Protein AF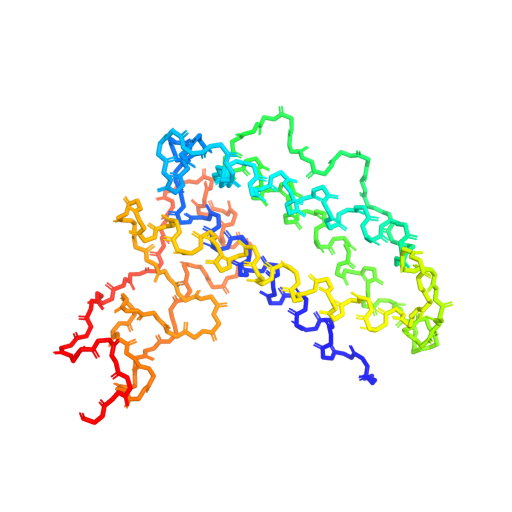-A0A523DRH2-F1 (afdb_monomer_lite)

Sequence (200 aa):
MRYQFLIDTYETEIQKVLSTWAMFDDEDLPKRPHPTDARGRSVLEHMVHQSMSENLWFKTMLGIDVTEGPVPSEETRLGFLRSYAAHASKRLTALRGKPEAWWEEVVDFFEVKRSRAWILTRRIAHTSHHRGQQTALVRMLGHDLHSTYGPTADTGGLMQNKAPVIYAYPDVATLLDEEAADRRKSTLPGPGEKPATERP

Secondary structure (DSSP, 8-state):
-TTHHHHHHHHHHHHHHHHHHHTS-GGGTT--SSTT-TTSPPHHHHHHHHHHHHHHHHHHTS-----S--S-SS--HHHHHHHHHHHHHHHHHHHHT--HHHHH-EEEETTEEEEHHHHHHHHHHHHHHHHHHHHHHHHHTT-----SSS--TTBTS-GGGTPPP--SSSSHHHHHHHHTTT--PPPP-BS-SS-S----

Foldseek 3Di:
DVLVVLLVLLQLLLLLLLLLLLQDAQVQQQPFLDRPDPVTDGNLRLLVCLQVVLQCCCVQPLVQHQDPDSAFPDSGSLSSLVSSSNSSVSSSVVVVPDDPVSQQDWTDDDPDIDGNSVSSVVSSVVSVVSSVSSQVVSVSVPTDRAASDAGDQQQQADVVVVRHHAGQDPHSVRSSVLSVDVSRGDDTPGGHPDDNDPDD

pLDDT: mean 96.77, std 3.09, range [75.25, 98.88]

Structure (mmCIF, N/CA/C/O backbone):
data_AF-A0A523DRH2-F1
#
_entry.id   AF-A0A523DRH2-F1
#
loop_
_atom_site.group_PDB
_atom_site.id
_atom_site.type_symbol
_atom_site.label_atom_id
_atom_site.label_alt_id
_atom_site.label_comp_id
_atom_site.label_asym_id
_atom_site.label_entity_id
_atom_site.label_seq_id
_atom_site.pdbx_PDB_ins_code
_atom_site.Cartn_x
_atom_site.Cartn_y
_atom_site.Cartn_z
_atom_site.occupancy
_atom_site.B_iso_or_equiv
_atom_site.auth_seq_id
_atom_site.auth_comp_id
_atom_site.auth_asym_id
_atom_site.auth_atom_id
_atom_site.pdbx_PDB_model_num
ATOM 1 N N . MET A 1 1 ? -7.390 -11.078 21.784 1.00 80.44 1 MET A N 1
ATOM 2 C CA . MET A 1 1 ? -8.404 -9.996 21.827 1.00 80.44 1 MET A CA 1
ATOM 3 C C . MET A 1 1 ? -9.301 -10.117 20.603 1.00 80.44 1 MET A C 1
ATOM 5 O O . MET A 1 1 ? -8.797 -10.526 19.561 1.00 80.44 1 MET A O 1
ATOM 9 N N . ARG A 1 2 ? -10.594 -9.782 20.705 1.00 95.69 2 ARG A N 1
ATOM 10 C CA . ARG A 1 2 ? -11.609 -9.984 19.646 1.00 95.69 2 ARG A CA 1
ATOM 11 C C . ARG A 1 2 ? -11.232 -9.390 18.281 1.00 95.69 2 ARG A C 1
ATOM 13 O O . ARG A 1 2 ? -11.537 -9.985 17.254 1.00 95.69 2 ARG A O 1
ATOM 20 N N . TYR A 1 3 ? -10.539 -8.251 18.270 1.00 98.12 3 TYR A N 1
ATOM 21 C CA . TYR A 1 3 ? -10.192 -7.500 17.054 1.00 98.12 3 TYR A CA 1
ATOM 22 C C . TYR A 1 3 ? -8.731 -7.646 16.612 1.00 98.12 3 TYR A C 1
ATOM 24 O O . TYR A 1 3 ? -8.299 -6.937 15.706 1.00 98.12 3 TYR A O 1
ATOM 32 N N . GLN A 1 4 ? -7.974 -8.580 17.206 1.00 98.06 4 GLN A N 1
ATOM 33 C CA . GLN A 1 4 ? -6.562 -8.802 16.863 1.00 98.06 4 GLN A CA 1
ATOM 34 C C . GLN A 1 4 ? -6.366 -9.047 15.360 1.00 98.06 4 GLN A C 1
ATOM 36 O O . GLN A 1 4 ? -5.468 -8.473 14.757 1.00 98.06 4 GLN A O 1
ATOM 41 N N . PHE A 1 5 ? -7.276 -9.793 14.728 1.00 98.00 5 PHE A N 1
ATOM 42 C CA . PHE A 1 5 ? -7.206 -10.085 13.297 1.00 98.00 5 PHE A CA 1
ATOM 43 C C . PHE A 1 5 ? -7.187 -8.825 12.415 1.00 98.00 5 PHE A C 1
ATOM 45 O O . PHE A 1 5 ? -6.578 -8.846 11.350 1.00 98.00 5 PHE A O 1
ATOM 52 N N . LEU A 1 6 ? -7.826 -7.720 12.826 1.00 98.56 6 LEU A N 1
ATOM 53 C CA . LEU A 1 6 ? -7.788 -6.465 12.068 1.00 98.56 6 LEU A CA 1
ATOM 54 C C . LEU A 1 6 ? -6.417 -5.792 12.161 1.00 98.56 6 LEU A C 1
ATOM 56 O O . LEU A 1 6 ? -5.973 -5.184 11.190 1.00 98.56 6 LEU A O 1
ATOM 60 N N . ILE A 1 7 ? -5.755 -5.916 13.313 1.00 98.62 7 ILE A N 1
ATOM 61 C CA . ILE A 1 7 ? -4.396 -5.417 13.535 1.00 98.62 7 ILE A CA 1
ATOM 62 C C . ILE A 1 7 ? -3.421 -6.226 12.682 1.00 98.62 7 ILE A C 1
ATOM 64 O O . ILE A 1 7 ? -2.667 -5.634 11.917 1.00 98.62 7 ILE A O 1
ATOM 68 N N . ASP A 1 8 ? -3.505 -7.557 12.744 1.00 98.31 8 ASP A N 1
ATOM 69 C CA . ASP A 1 8 ? -2.655 -8.460 11.960 1.00 98.31 8 ASP A CA 1
ATOM 70 C C . ASP A 1 8 ? -2.872 -8.235 10.455 1.00 98.31 8 ASP A C 1
ATOM 72 O O . ASP A 1 8 ? -1.929 -8.142 9.669 1.00 98.31 8 ASP A O 1
ATOM 76 N N . THR A 1 9 ? -4.132 -8.060 10.037 1.00 98.25 9 THR A N 1
ATOM 77 C CA . THR A 1 9 ? -4.457 -7.763 8.637 1.00 98.25 9 THR A CA 1
ATOM 78 C C . THR A 1 9 ? -3.860 -6.424 8.209 1.00 98.25 9 THR A C 1
ATOM 80 O O . THR A 1 9 ? -3.242 -6.361 7.147 1.00 98.25 9 THR A O 1
ATOM 83 N N . TYR A 1 10 ? -4.003 -5.372 9.022 1.00 98.56 10 TYR A N 1
ATOM 84 C CA . TYR A 1 10 ? -3.422 -4.061 8.732 1.00 98.56 10 TYR A CA 1
ATOM 85 C C . TYR A 1 10 ? -1.891 -4.121 8.662 1.00 98.56 10 TYR A C 1
ATOM 87 O O . TYR A 1 10 ? -1.320 -3.591 7.716 1.00 98.56 10 TYR A O 1
ATOM 95 N N . GLU A 1 11 ? -1.235 -4.828 9.586 1.00 98.12 11 GLU A N 1
ATOM 96 C CA . GLU A 1 11 ? 0.216 -5.048 9.573 1.00 98.12 11 GLU A CA 1
ATOM 97 C C . GLU A 1 11 ? 0.684 -5.685 8.261 1.00 98.12 11 GLU A C 1
ATOM 99 O O . GLU A 1 11 ? 1.575 -5.148 7.601 1.00 98.12 11 GLU A O 1
ATOM 104 N N . THR A 1 12 ? 0.034 -6.766 7.816 1.00 96.88 12 THR A N 1
ATOM 105 C CA . THR A 1 12 ? 0.390 -7.355 6.516 1.00 96.88 12 THR A CA 1
ATOM 106 C C . THR A 1 12 ? 0.071 -6.422 5.348 1.00 96.88 12 THR A C 1
ATOM 108 O O . THR A 1 12 ? 0.807 -6.410 4.366 1.00 96.88 12 THR A O 1
ATOM 111 N N . GLU A 1 13 ? -0.994 -5.617 5.418 1.00 98.25 13 GLU A N 1
ATOM 112 C CA . GLU A 1 13 ? -1.341 -4.677 4.345 1.00 98.25 13 GLU A CA 1
ATOM 113 C C . GLU A 1 13 ? -0.288 -3.573 4.178 1.00 98.25 13 GLU A C 1
ATOM 115 O O . GLU A 1 13 ? 0.008 -3.203 3.042 1.00 98.25 13 GLU A O 1
ATOM 120 N N . ILE A 1 14 ? 0.366 -3.134 5.261 1.00 98.38 14 ILE A N 1
ATOM 121 C CA . ILE A 1 14 ? 1.514 -2.213 5.191 1.00 98.38 14 ILE A CA 1
ATOM 122 C C . ILE A 1 14 ? 2.633 -2.824 4.343 1.00 98.38 14 ILE A C 1
ATOM 124 O O . ILE A 1 14 ? 3.105 -2.194 3.394 1.00 98.38 14 ILE A O 1
ATOM 128 N N . GLN A 1 15 ? 3.027 -4.068 4.640 1.00 97.62 15 GLN A N 1
ATOM 129 C CA . GLN A 1 15 ? 4.072 -4.765 3.885 1.00 97.62 15 GLN A CA 1
ATOM 130 C C . GLN A 1 15 ? 3.692 -4.919 2.408 1.00 97.62 15 GLN A C 1
ATOM 132 O O . GLN A 1 15 ? 4.537 -4.734 1.534 1.00 97.62 15 GLN A O 1
ATOM 137 N N . LYS A 1 16 ? 2.422 -5.205 2.108 1.00 98.44 16 LYS A N 1
ATOM 138 C CA . LYS A 1 16 ? 1.927 -5.383 0.734 1.00 98.44 16 LYS A CA 1
ATOM 139 C C . LYS A 1 16 ? 1.923 -4.080 -0.063 1.00 98.44 16 LYS A C 1
ATOM 141 O O . LYS A 1 16 ? 2.256 -4.103 -1.249 1.00 98.44 16 LYS A O 1
ATOM 146 N N . VAL A 1 17 ? 1.571 -2.953 0.561 1.00 98.75 17 VAL A N 1
ATOM 147 C CA . VAL A 1 17 ? 1.661 -1.622 -0.063 1.00 98.75 17 VAL A CA 1
ATOM 148 C C . VAL A 1 17 ? 3.114 -1.296 -0.391 1.00 98.75 17 VAL A C 1
ATOM 150 O O . VAL A 1 17 ? 3.425 -1.042 -1.552 1.00 98.75 17 VAL A O 1
ATOM 153 N N . LEU A 1 18 ? 4.007 -1.390 0.597 1.00 98.69 18 LEU A N 1
ATOM 154 C CA . LEU A 1 18 ? 5.430 -1.091 0.413 1.00 98.69 18 LEU A CA 1
ATOM 155 C C . LEU A 1 18 ? 6.074 -2.010 -0.632 1.00 98.69 18 LEU A C 1
ATOM 157 O O . LEU A 1 18 ? 6.790 -1.537 -1.509 1.00 98.69 18 LEU A O 1
ATOM 161 N N . SER A 1 19 ? 5.757 -3.307 -0.601 1.00 97.88 19 SER A N 1
ATOM 162 C CA . SER A 1 19 ? 6.243 -4.267 -1.601 1.00 97.88 19 SER A CA 1
ATOM 163 C C . SER A 1 19 ? 5.744 -3.927 -3.004 1.00 97.88 19 SER A C 1
ATOM 165 O O . SER A 1 19 ? 6.487 -4.087 -3.962 1.00 97.88 19 SER A O 1
ATOM 167 N N . THR A 1 20 ? 4.514 -3.415 -3.139 1.00 98.62 20 THR A N 1
ATOM 168 C CA . THR A 1 20 ? 3.990 -2.969 -4.439 1.00 98.62 20 THR A CA 1
ATOM 169 C C . THR A 1 20 ? 4.747 -1.757 -4.960 1.00 98.62 20 THR A C 1
ATOM 171 O O . THR A 1 20 ? 5.120 -1.722 -6.125 1.00 98.62 20 THR A O 1
ATOM 174 N N . TRP A 1 21 ? 5.023 -0.784 -4.095 1.00 98.75 21 TRP A N 1
ATOM 175 C CA . TRP A 1 21 ? 5.788 0.407 -4.464 1.00 98.75 21 TRP A CA 1
ATOM 176 C C . TRP A 1 21 ? 7.244 0.098 -4.808 1.00 98.75 21 TRP A C 1
ATOM 178 O O . TRP A 1 21 ? 7.825 0.758 -5.662 1.00 98.75 21 TRP A O 1
ATOM 188 N N . ALA A 1 22 ? 7.826 -0.925 -4.184 1.00 98.38 22 ALA A N 1
ATOM 189 C CA . ALA A 1 22 ? 9.180 -1.381 -4.470 1.00 98.38 22 ALA A CA 1
ATOM 190 C C . ALA A 1 22 ? 9.350 -1.982 -5.882 1.00 98.38 22 ALA A C 1
ATOM 192 O O . ALA A 1 22 ? 10.480 -2.042 -6.369 1.00 98.38 22 ALA A O 1
ATOM 193 N N . MET A 1 23 ? 8.259 -2.414 -6.530 1.00 98.44 23 MET A N 1
ATOM 194 C CA . MET A 1 23 ? 8.263 -2.975 -7.892 1.00 98.44 23 MET A CA 1
ATOM 195 C C . MET A 1 23 ? 8.260 -1.916 -9.006 1.00 98.44 23 MET A C 1
ATOM 197 O O . MET A 1 23 ? 8.357 -2.284 -10.169 1.00 98.44 23 MET A O 1
ATOM 201 N N . PHE A 1 24 ? 8.146 -0.633 -8.663 1.00 98.56 24 PHE A N 1
ATOM 202 C CA . PHE A 1 24 ? 8.306 0.478 -9.604 1.00 98.56 24 PHE A CA 1
ATOM 203 C C . PHE A 1 24 ? 9.709 1.078 -9.512 1.00 98.56 24 PHE A C 1
ATOM 205 O O . PHE A 1 24 ? 10.406 0.892 -8.509 1.00 98.56 24 PHE A O 1
ATOM 212 N N . ASP A 1 25 ? 10.073 1.865 -10.514 1.00 97.81 25 ASP A N 1
ATOM 213 C CA . ASP A 1 25 ? 11.216 2.772 -10.532 1.00 97.81 25 ASP A CA 1
ATOM 214 C C . ASP A 1 25 ? 10.754 4.241 -10.452 1.00 97.81 25 ASP A C 1
ATOM 216 O O . ASP A 1 25 ? 9.559 4.544 -10.539 1.00 97.81 25 ASP A O 1
ATOM 220 N N . ASP A 1 26 ? 11.678 5.183 -10.231 1.00 98.31 26 ASP A N 1
ATOM 221 C CA . ASP A 1 26 ? 11.314 6.610 -10.143 1.00 98.31 26 ASP A CA 1
ATOM 222 C C . ASP A 1 26 ? 10.788 7.136 -11.492 1.00 98.31 26 ASP A C 1
ATOM 224 O O . ASP A 1 26 ? 9.893 7.982 -11.546 1.00 98.31 26 ASP A O 1
ATOM 228 N N . GLU A 1 27 ? 11.272 6.575 -12.598 1.00 98.31 27 GLU A N 1
ATOM 229 C CA . GLU A 1 27 ? 10.832 6.857 -13.964 1.00 98.31 27 GLU A CA 1
ATOM 230 C C . GLU A 1 27 ? 9.376 6.431 -14.230 1.00 98.31 27 GLU A C 1
ATOM 232 O O . GLU A 1 27 ? 8.746 6.925 -15.178 1.00 98.31 27 GLU A O 1
ATOM 237 N N . ASP A 1 28 ? 8.823 5.552 -13.388 1.00 98.50 28 ASP A N 1
ATOM 238 C CA . ASP A 1 28 ? 7.442 5.082 -13.484 1.00 98.50 28 ASP A CA 1
ATOM 239 C C . ASP A 1 28 ? 6.444 5.992 -12.777 1.00 98.50 28 ASP A C 1
ATOM 241 O O . ASP A 1 28 ? 5.254 5.964 -13.093 1.00 98.50 28 ASP A O 1
ATOM 245 N N . LEU A 1 29 ? 6.905 6.836 -11.851 1.00 98.56 29 LEU A N 1
ATOM 246 C CA . LEU A 1 29 ? 6.063 7.751 -11.079 1.00 98.56 29 LEU A CA 1
ATOM 247 C C . LEU A 1 29 ? 5.065 8.558 -11.939 1.00 98.56 29 LEU A C 1
ATOM 249 O O . LEU A 1 29 ? 3.879 8.594 -11.586 1.00 98.56 29 LEU A O 1
ATOM 253 N N . PRO A 1 30 ? 5.451 9.154 -13.087 1.00 97.75 30 PRO A N 1
ATOM 254 C CA . PRO A 1 30 ? 4.506 9.872 -13.943 1.00 97.75 30 PRO A CA 1
ATOM 255 C C . PRO A 1 30 ? 3.654 8.960 -14.844 1.00 97.75 30 PRO A C 1
ATOM 257 O O . PRO A 1 30 ? 2.734 9.449 -15.504 1.00 97.75 30 PRO A O 1
ATOM 260 N N . LYS A 1 31 ? 3.939 7.653 -14.928 1.00 97.94 31 LYS A N 1
ATOM 261 C CA . LYS A 1 31 ? 3.269 6.734 -15.860 1.00 97.94 31 LYS A CA 1
ATOM 262 C C . LYS A 1 31 ? 1.843 6.450 -15.427 1.00 97.94 31 LYS A C 1
ATOM 264 O O . LYS A 1 31 ? 1.545 6.291 -14.247 1.00 97.94 31 LYS A O 1
ATOM 269 N N . ARG A 1 32 ? 0.968 6.351 -16.425 1.00 97.38 32 ARG A N 1
ATOM 270 C CA . ARG A 1 32 ? -0.475 6.115 -16.303 1.00 97.38 32 ARG A CA 1
ATOM 271 C C . ARG A 1 32 ? -0.837 4.830 -17.051 1.00 97.38 32 ARG A C 1
ATOM 273 O O . ARG A 1 32 ? -0.131 4.499 -18.002 1.00 97.38 32 ARG A O 1
ATOM 280 N N . PRO A 1 33 ? -1.959 4.161 -16.717 1.00 95.69 33 PRO A N 1
ATOM 281 C CA . PRO A 1 33 ? -2.426 2.992 -17.467 1.00 95.69 33 PRO A CA 1
ATOM 282 C C . PRO A 1 33 ? -2.563 3.250 -18.972 1.00 95.69 33 PRO A C 1
ATOM 284 O O . PRO A 1 33 ? -2.236 2.394 -19.785 1.00 95.69 33 PRO A O 1
ATOM 287 N N . HIS A 1 34 ? -3.017 4.450 -19.341 1.00 94.19 34 HIS A N 1
ATOM 288 C CA . HIS A 1 34 ? -3.008 4.928 -20.716 1.00 94.19 34 HIS A CA 1
ATOM 289 C C . HIS A 1 34 ? -2.331 6.309 -20.767 1.00 94.19 34 HIS A C 1
ATOM 291 O O . HIS A 1 34 ? -2.719 7.178 -19.979 1.00 94.19 34 HIS A O 1
ATOM 297 N N . PRO A 1 35 ? -1.366 6.555 -21.679 1.00 90.81 35 PRO A N 1
ATOM 298 C CA . PRO A 1 35 ? -0.534 7.766 -21.665 1.00 90.81 35 PRO A CA 1
ATOM 299 C C . PRO A 1 35 ? -1.303 9.089 -21.739 1.00 90.81 35 PRO A C 1
ATOM 301 O O . PRO A 1 35 ? -0.830 10.101 -21.234 1.00 90.81 35 PRO A O 1
ATOM 304 N N . THR A 1 36 ? -2.484 9.089 -22.360 1.00 92.38 36 THR A N 1
ATOM 305 C CA . THR A 1 36 ? -3.305 10.295 -22.560 1.00 92.38 36 THR A CA 1
ATOM 306 C C . THR A 1 36 ? -4.643 10.269 -21.820 1.00 92.38 36 THR A C 1
ATOM 308 O O . THR A 1 36 ? -5.402 11.230 -21.913 1.00 92.38 36 THR A O 1
ATOM 311 N N . ASP A 1 37 ? -4.965 9.195 -21.084 1.00 93.44 37 ASP A N 1
ATOM 312 C CA . ASP A 1 37 ? -6.218 9.138 -20.320 1.00 93.44 37 ASP A CA 1
ATOM 313 C C . ASP A 1 37 ? -6.014 9.724 -18.919 1.00 93.44 37 ASP A C 1
ATOM 315 O O . ASP A 1 37 ? -5.387 9.114 -18.046 1.00 93.44 37 ASP A O 1
ATOM 319 N N . ALA A 1 38 ? -6.579 10.908 -18.696 1.00 90.38 38 ALA A N 1
ATOM 320 C CA . ALA A 1 38 ? -6.516 11.601 -17.415 1.00 90.38 38 ALA A CA 1
ATOM 321 C C . ALA A 1 38 ? -7.411 10.975 -16.325 1.00 90.38 38 ALA A C 1
ATOM 323 O O . ALA A 1 38 ? -7.279 11.340 -15.162 1.00 90.38 38 ALA A O 1
ATOM 324 N N . ARG A 1 39 ? -8.308 10.030 -16.657 1.00 93.75 39 ARG A N 1
ATOM 325 C CA . ARG A 1 39 ? -9.207 9.388 -15.674 1.00 93.75 39 ARG A CA 1
ATOM 326 C C . ARG A 1 39 ? -8.504 8.338 -14.815 1.00 93.75 39 ARG A C 1
ATOM 328 O O . ARG A 1 39 ? -8.938 8.082 -13.694 1.00 93.75 39 ARG A O 1
ATOM 335 N N . GLY A 1 40 ? -7.454 7.702 -15.345 1.00 93.38 40 GLY A N 1
ATOM 336 C CA . GLY A 1 40 ? -6.592 6.813 -14.561 1.00 93.38 40 GLY A CA 1
ATOM 337 C C . GLY A 1 40 ? -5.802 7.601 -13.517 1.00 93.38 40 GLY A C 1
ATOM 338 O O . GLY A 1 40 ? -5.765 8.827 -13.579 1.00 93.38 40 GLY A O 1
ATOM 339 N N . ARG A 1 41 ? -5.134 6.932 -12.580 1.00 97.31 41 ARG A N 1
ATOM 340 C CA . ARG A 1 41 ? -4.089 7.583 -11.781 1.00 97.31 41 ARG A CA 1
ATOM 341 C C . ARG A 1 41 ? -2.710 7.195 -12.290 1.00 97.31 41 ARG A C 1
ATOM 343 O O . ARG A 1 41 ? -2.549 6.088 -12.803 1.00 97.31 41 ARG A O 1
ATOM 350 N N . SER A 1 42 ? -1.741 8.094 -12.161 1.00 98.31 42 SER A N 1
ATOM 351 C CA . SER A 1 42 ? -0.335 7.715 -12.280 1.00 98.31 42 SER A CA 1
ATOM 352 C C . SER A 1 42 ? 0.131 6.912 -11.062 1.00 98.31 42 SER A C 1
ATOM 354 O O . SER A 1 42 ? -0.566 6.858 -10.042 1.00 98.31 42 SER A O 1
ATOM 356 N N . VAL A 1 43 ? 1.314 6.297 -11.142 1.00 98.50 43 VAL A N 1
ATOM 357 C CA . VAL A 1 43 ? 1.938 5.636 -9.982 1.00 98.50 43 VAL A CA 1
ATOM 358 C C . VAL A 1 43 ? 2.085 6.628 -8.820 1.00 98.50 43 VAL A C 1
ATOM 360 O O . VAL A 1 43 ? 1.640 6.339 -7.708 1.00 98.50 43 VAL A O 1
ATOM 363 N N . LEU A 1 44 ? 2.605 7.831 -9.083 1.00 98.69 44 LEU A N 1
ATOM 364 C CA . LEU A 1 44 ? 2.756 8.889 -8.082 1.00 98.69 44 LEU A CA 1
ATOM 365 C C . LEU A 1 44 ? 1.419 9.278 -7.443 1.00 98.69 44 LEU A C 1
ATOM 367 O O . LEU A 1 44 ? 1.292 9.312 -6.221 1.00 98.69 44 LEU A O 1
ATOM 371 N N . GLU A 1 45 ? 0.389 9.513 -8.256 1.00 98.69 45 GLU A N 1
ATOM 372 C CA . GLU A 1 45 ? -0.941 9.876 -7.760 1.00 98.69 45 GLU A CA 1
ATOM 373 C C . GLU A 1 45 ? -1.561 8.758 -6.907 1.00 98.69 45 GLU A C 1
ATOM 375 O O . GLU A 1 45 ? -2.304 9.040 -5.964 1.00 98.69 45 GLU A O 1
ATOM 380 N N . HIS A 1 46 ? -1.260 7.488 -7.197 1.00 98.69 46 HIS A N 1
ATOM 381 C CA . HIS A 1 46 ? -1.641 6.376 -6.329 1.00 98.69 46 HIS A CA 1
ATOM 382 C C . HIS A 1 46 ? -0.915 6.412 -4.978 1.00 98.69 46 HIS A C 1
ATOM 384 O O . HIS A 1 46 ? -1.573 6.217 -3.951 1.00 98.69 46 HIS A O 1
ATOM 390 N N . MET A 1 47 ? 0.397 6.676 -4.957 1.00 98.88 47 MET A N 1
ATOM 391 C CA . MET A 1 47 ? 1.175 6.782 -3.715 1.00 98.88 47 MET A CA 1
ATOM 392 C C . MET A 1 47 ? 0.700 7.960 -2.852 1.00 98.88 47 MET A C 1
ATOM 394 O O . MET A 1 47 ? 0.416 7.786 -1.664 1.00 98.88 47 MET A O 1
ATOM 398 N N . VAL A 1 48 ? 0.503 9.133 -3.465 1.00 98.88 48 VAL A N 1
ATOM 399 C CA . VAL A 1 48 ? -0.069 10.324 -2.817 1.00 98.88 48 VAL A CA 1
ATOM 400 C C . VAL A 1 48 ? -1.455 10.018 -2.257 1.00 98.88 48 VAL A C 1
ATOM 402 O O . VAL A 1 48 ? -1.714 10.266 -1.078 1.00 98.88 48 VAL A O 1
ATOM 405 N N . HIS A 1 49 ? -2.348 9.437 -3.068 1.00 98.81 49 HIS A N 1
ATOM 406 C CA . HIS A 1 49 ? -3.706 9.099 -2.636 1.00 98.81 49 HIS A CA 1
ATOM 407 C C . HIS A 1 49 ? -3.699 8.137 -1.451 1.00 98.81 49 HIS A C 1
ATOM 409 O O . HIS A 1 49 ? -4.428 8.363 -0.487 1.00 98.81 49 HIS A O 1
ATOM 415 N N . GLN A 1 50 ? -2.874 7.090 -1.485 1.00 98.88 50 GLN A N 1
ATOM 416 C CA . GLN A 1 50 ? -2.787 6.129 -0.388 1.00 98.88 50 GLN A CA 1
ATOM 417 C C . GLN A 1 50 ? -2.321 6.800 0.912 1.00 98.88 50 GLN A C 1
ATOM 419 O O . GLN A 1 50 ? -2.990 6.651 1.937 1.00 98.88 50 GLN A O 1
ATOM 424 N N . SER A 1 51 ? -1.246 7.590 0.866 1.00 98.81 51 SER A N 1
ATOM 425 C CA . SER A 1 51 ? -0.714 8.302 2.034 1.00 98.81 51 SER A CA 1
ATOM 426 C C . SER A 1 51 ? -1.696 9.333 2.601 1.00 98.81 51 SER A C 1
ATOM 428 O O . SER A 1 51 ? -1.969 9.334 3.804 1.00 98.81 51 SER A O 1
ATOM 430 N N . MET A 1 52 ? -2.273 10.178 1.742 1.00 98.69 52 MET A N 1
ATOM 431 C CA . MET A 1 52 ? -3.216 11.231 2.135 1.00 98.69 52 MET A CA 1
ATOM 432 C C . MET A 1 52 ? -4.527 10.651 2.669 1.00 98.69 52 MET A C 1
ATOM 434 O O . MET A 1 52 ? -4.983 11.018 3.753 1.00 98.69 52 MET A O 1
ATOM 438 N N . SER A 1 53 ? -5.134 9.725 1.922 1.00 98.38 53 SER A N 1
ATOM 439 C CA . SER A 1 53 ? -6.430 9.137 2.262 1.00 98.38 53 SER A CA 1
ATOM 440 C C . SER A 1 53 ? -6.357 8.336 3.558 1.00 98.38 53 SER A C 1
ATOM 442 O O . SER A 1 53 ? -7.251 8.443 4.399 1.00 98.38 53 SER A O 1
ATOM 444 N N . GLU A 1 54 ? -5.298 7.546 3.748 1.00 98.62 54 GLU A N 1
ATOM 445 C CA . GLU A 1 54 ? -5.127 6.788 4.985 1.00 98.62 54 GLU A CA 1
ATOM 446 C C . GLU A 1 54 ? -4.895 7.715 6.178 1.00 98.62 54 GLU A C 1
ATOM 448 O O . GLU A 1 54 ? -5.535 7.524 7.211 1.00 98.62 54 GLU A O 1
ATOM 453 N N . ASN A 1 55 ? -4.070 8.759 6.032 1.00 98.69 55 ASN A N 1
ATOM 454 C CA . ASN A 1 55 ? -3.880 9.736 7.103 1.00 98.69 55 ASN A CA 1
ATOM 455 C C . ASN A 1 55 ? -5.190 10.406 7.509 1.00 98.69 55 ASN A C 1
ATOM 457 O O . ASN A 1 55 ? -5.512 10.453 8.694 1.00 98.69 55 ASN A O 1
ATOM 461 N N . LEU A 1 56 ? -5.967 10.863 6.523 1.00 98.31 56 LEU A N 1
ATOM 462 C CA . LEU A 1 56 ? -7.242 11.523 6.764 1.00 98.31 56 LEU A CA 1
ATOM 463 C C . LEU A 1 56 ? -8.203 10.610 7.532 1.00 98.31 56 LEU A C 1
ATOM 465 O O . LEU A 1 56 ? -8.757 11.035 8.536 1.00 98.31 56 LEU A O 1
ATOM 469 N N . TRP A 1 57 ? -8.368 9.354 7.106 1.00 98.50 57 TRP A N 1
ATOM 470 C CA . TRP A 1 57 ? -9.278 8.412 7.769 1.00 98.50 57 TRP A CA 1
ATOM 471 C C . TRP A 1 57 ? -8.836 8.095 9.198 1.00 98.50 57 TRP A C 1
ATOM 473 O O . TRP A 1 57 ? -9.661 8.071 10.113 1.00 98.50 57 TRP A O 1
ATOM 483 N N . PHE A 1 58 ? -7.538 7.865 9.409 1.00 98.75 58 PHE A N 1
ATOM 484 C 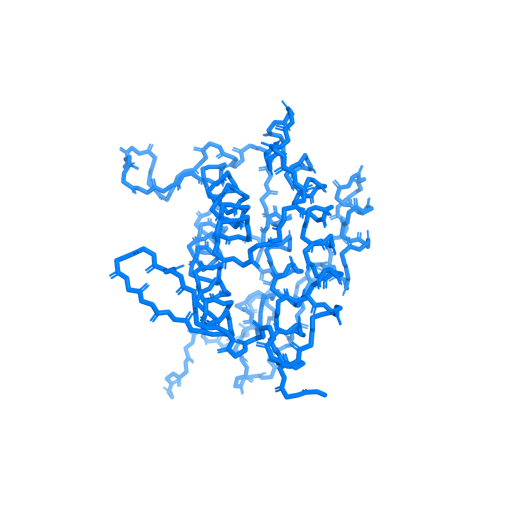CA . PHE A 1 58 ? -7.020 7.608 10.749 1.00 98.75 58 PHE A CA 1
ATOM 485 C C . PHE A 1 58 ? -7.231 8.814 11.669 1.00 98.75 58 PHE A C 1
ATOM 487 O O . PHE A 1 58 ? -7.746 8.640 12.773 1.00 98.75 58 PHE A O 1
ATOM 494 N N . LYS A 1 59 ? -6.938 10.026 11.190 1.00 98.44 59 LYS A N 1
ATOM 495 C CA . LYS A 1 59 ? -7.103 11.265 11.953 1.00 98.44 59 LYS A CA 1
ATOM 496 C C . LYS A 1 59 ? -8.569 11.554 12.277 1.00 98.44 59 LYS A C 1
ATOM 498 O O . LYS A 1 59 ? -8.905 11.741 13.442 1.00 98.44 59 LYS A O 1
ATOM 503 N N . THR A 1 60 ? -9.450 11.566 11.276 1.00 97.50 60 THR A N 1
ATOM 504 C CA . THR A 1 60 ? -10.818 12.093 11.435 1.00 97.50 60 THR A CA 1
ATOM 505 C C . THR A 1 60 ? -11.847 11.054 11.859 1.00 97.50 60 THR A C 1
ATOM 507 O O . THR A 1 60 ? -12.803 11.407 12.541 1.00 97.50 60 THR A O 1
ATOM 510 N N . MET A 1 61 ? -11.667 9.782 11.492 1.00 97.94 61 MET A N 1
ATOM 511 C CA . MET A 1 61 ? -12.647 8.724 11.776 1.00 97.94 61 MET A CA 1
ATOM 512 C C . MET A 1 61 ? -12.167 7.798 12.894 1.00 97.94 61 MET A C 1
ATOM 514 O O . MET A 1 61 ? -12.945 7.390 13.753 1.00 97.94 61 MET A O 1
ATOM 518 N N . LEU A 1 62 ? -10.875 7.462 12.923 1.00 98.31 62 LEU A N 1
ATOM 519 C CA . LEU A 1 62 ? -10.323 6.573 13.953 1.00 98.31 62 LEU A CA 1
ATOM 520 C C . LEU A 1 62 ? -9.751 7.340 15.157 1.00 98.31 62 LEU A C 1
ATOM 522 O O . LEU A 1 62 ? -9.507 6.733 16.197 1.00 98.31 62 LEU A O 1
ATOM 526 N N . GLY A 1 63 ? -9.575 8.662 15.069 1.00 98.12 63 GLY A N 1
ATOM 527 C CA . GLY A 1 63 ? -9.004 9.464 16.156 1.00 98.12 63 GLY A CA 1
ATOM 528 C C . GLY A 1 63 ? -7.554 9.083 16.480 1.00 98.12 63 GLY A C 1
ATOM 529 O O . GLY A 1 63 ? -7.158 9.055 17.645 1.00 98.12 63 GLY A O 1
ATOM 530 N N . ILE A 1 64 ? -6.781 8.708 15.461 1.00 98.69 64 ILE A N 1
ATOM 531 C CA . ILE A 1 64 ? -5.354 8.388 15.544 1.00 98.69 64 ILE A CA 1
ATOM 532 C C . ILE A 1 64 ? -4.623 9.354 14.612 1.00 98.69 64 ILE A C 1
ATOM 534 O O . ILE A 1 64 ? -4.615 9.170 13.396 1.00 98.69 64 ILE A O 1
ATOM 538 N N . ASP A 1 65 ? -4.010 10.379 15.192 1.00 98.38 65 ASP A N 1
ATOM 539 C CA . ASP A 1 65 ? -3.199 11.351 14.463 1.00 98.38 65 ASP A CA 1
ATOM 540 C C . ASP A 1 65 ? -1.709 11.033 14.640 1.00 98.38 65 ASP A C 1
ATOM 542 O O . ASP A 1 65 ? -1.247 10.778 15.753 1.00 98.38 65 ASP A O 1
ATOM 546 N N . VAL A 1 66 ? -0.963 10.991 13.535 1.00 98.25 66 VAL A N 1
ATOM 547 C CA . VAL A 1 66 ? 0.462 10.614 13.524 1.00 98.25 66 VAL A CA 1
ATOM 548 C C . VAL A 1 66 ? 1.344 11.575 12.730 1.00 98.25 66 VAL A C 1
ATOM 550 O O . VAL A 1 66 ? 2.571 11.470 12.831 1.00 98.25 66 VAL A O 1
ATOM 553 N N . THR A 1 67 ? 0.746 12.453 11.915 1.00 97.19 67 THR A N 1
ATOM 554 C CA . THR A 1 67 ? 1.452 13.413 11.056 1.00 97.19 67 THR A CA 1
ATOM 555 C C . THR A 1 67 ? 0.492 14.426 10.423 1.00 97.19 67 THR A C 1
ATOM 557 O O . THR A 1 67 ? -0.622 14.079 10.020 1.00 97.19 67 THR A O 1
ATOM 560 N N . GLU A 1 68 ? 0.978 15.653 10.235 1.00 92.38 68 GLU A N 1
ATOM 561 C CA . GLU A 1 68 ? 0.338 16.677 9.395 1.00 92.38 68 GLU A CA 1
ATOM 562 C C . GLU A 1 68 ? 0.806 16.608 7.927 1.00 92.38 68 GLU A C 1
ATOM 564 O O . GLU A 1 68 ? 0.144 17.136 7.038 1.00 92.38 68 GLU A O 1
ATOM 569 N N . GLY A 1 69 ? 1.924 15.922 7.653 1.00 95.19 69 GLY A N 1
ATOM 570 C CA . GLY A 1 69 ? 2.513 15.760 6.321 1.00 95.19 69 GLY A CA 1
ATOM 571 C C . GLY A 1 69 ? 2.684 14.280 5.970 1.00 95.19 69 GLY A C 1
ATOM 572 O O . GLY A 1 69 ? 3.723 13.698 6.281 1.00 95.19 69 GLY A O 1
ATOM 573 N N . PRO A 1 70 ? 1.676 13.624 5.365 1.00 96.56 70 PRO A N 1
ATOM 574 C CA . PRO A 1 70 ? 1.740 12.191 5.073 1.00 96.56 70 PRO A CA 1
ATOM 575 C C . PRO A 1 70 ? 2.513 11.850 3.786 1.00 96.56 70 PRO A C 1
ATOM 577 O O . PRO A 1 70 ? 2.808 10.680 3.552 1.00 96.56 70 PRO A O 1
ATOM 580 N N . VAL A 1 71 ? 2.839 12.846 2.961 1.00 98.12 71 VAL A N 1
ATOM 581 C CA . VAL A 1 71 ? 3.632 12.730 1.724 1.00 98.12 71 VAL A CA 1
ATOM 582 C C . VAL A 1 71 ? 5.068 13.199 2.015 1.00 98.12 71 VAL A C 1
ATOM 584 O O . VAL A 1 71 ? 5.235 14.121 2.818 1.00 98.12 71 VAL A O 1
ATOM 587 N N . PRO A 1 72 ? 6.113 12.554 1.460 1.00 98.00 72 PRO A N 1
ATOM 588 C CA . PRO A 1 72 ? 7.496 13.003 1.639 1.00 98.00 72 PRO A CA 1
ATOM 589 C C . PRO A 1 72 ? 7.739 14.397 1.035 1.00 98.00 72 PRO A C 1
ATOM 591 O O . PRO A 1 72 ? 7.044 14.814 0.117 1.00 98.00 72 PRO A O 1
ATOM 594 N N . SER A 1 73 ? 8.762 15.104 1.525 1.00 94.69 73 SER A N 1
ATOM 595 C CA . SER A 1 73 ? 9.187 16.395 0.958 1.00 94.69 73 SER A CA 1
ATOM 596 C C . SER A 1 73 ? 9.780 16.262 -0.446 1.00 94.69 73 SER A C 1
ATOM 598 O O . SER A 1 73 ? 9.659 17.174 -1.256 1.00 94.69 73 SER A O 1
ATOM 600 N N . GLU A 1 74 ? 10.424 15.128 -0.718 1.00 94.75 74 GLU A N 1
ATOM 601 C CA . GLU A 1 74 ? 10.896 14.736 -2.041 1.00 94.75 74 GLU A CA 1
ATOM 602 C C . GLU A 1 74 ? 10.073 13.533 -2.496 1.00 94.75 74 GLU A C 1
ATOM 604 O O . GLU A 1 74 ? 10.119 12.466 -1.879 1.00 94.75 74 GLU A O 1
ATOM 609 N N . GLU A 1 75 ? 9.304 13.708 -3.568 1.00 98.06 75 GLU A N 1
ATOM 610 C CA . GLU A 1 75 ? 8.393 12.697 -4.115 1.00 98.06 75 GLU A CA 1
ATOM 611 C C . GLU A 1 75 ? 9.131 11.634 -4.946 1.00 98.06 75 GLU A C 1
ATOM 613 O O . GLU A 1 75 ? 8.763 11.333 -6.076 1.00 98.06 75 GLU A O 1
ATOM 618 N N . THR A 1 76 ? 10.181 11.050 -4.369 1.00 98.56 76 THR A N 1
ATOM 619 C CA . THR A 1 76 ? 10.836 9.844 -4.886 1.00 98.56 76 THR A CA 1
ATOM 620 C C . THR A 1 76 ? 10.158 8.604 -4.322 1.00 98.56 76 THR A C 1
ATOM 622 O O . THR A 1 76 ? 9.594 8.614 -3.221 1.00 98.56 76 THR A O 1
ATOM 625 N N . ARG A 1 77 ? 10.270 7.485 -5.030 1.00 98.31 77 ARG A N 1
ATOM 626 C CA . ARG A 1 77 ? 9.790 6.177 -4.588 1.00 98.31 77 ARG A CA 1
ATOM 627 C C . ARG A 1 77 ? 10.334 5.816 -3.205 1.00 98.31 77 ARG A C 1
ATOM 629 O O . ARG A 1 77 ? 9.566 5.406 -2.335 1.00 98.31 77 ARG A O 1
ATOM 636 N N . LEU A 1 78 ? 11.633 6.016 -2.961 1.00 98.50 78 LEU A N 1
ATOM 637 C CA . LEU A 1 78 ? 12.236 5.771 -1.644 1.00 98.50 78 LEU A CA 1
ATOM 638 C C . LEU A 1 78 ? 11.694 6.730 -0.571 1.00 98.50 78 LEU A C 1
ATOM 640 O O . LEU A 1 78 ? 11.451 6.307 0.563 1.00 98.50 78 LEU A O 1
ATOM 644 N N . GLY A 1 79 ? 11.455 7.998 -0.922 1.00 98.62 79 GLY A N 1
ATOM 645 C CA . GLY A 1 79 ? 10.797 8.972 -0.051 1.00 98.62 79 GLY A CA 1
ATOM 646 C C . GLY A 1 79 ? 9.414 8.495 0.398 1.00 98.62 79 GLY A C 1
ATOM 647 O O . GLY A 1 79 ? 9.107 8.509 1.596 1.00 98.62 79 GLY A O 1
ATOM 648 N N . PHE A 1 80 ? 8.602 7.991 -0.536 1.00 98.81 80 PHE A N 1
ATOM 649 C CA . PHE A 1 80 ? 7.287 7.426 -0.230 1.00 98.81 80 PHE A CA 1
ATOM 650 C C . PHE A 1 80 ? 7.381 6.178 0.646 1.00 98.81 80 PHE A C 1
ATOM 652 O O . PHE A 1 80 ? 6.665 6.103 1.646 1.00 98.81 80 PHE A O 1
ATOM 659 N N . LEU A 1 81 ? 8.279 5.236 0.332 1.00 98.81 81 LEU A N 1
ATOM 660 C CA . LEU A 1 81 ? 8.488 4.027 1.138 1.00 98.81 81 LEU A CA 1
ATOM 661 C C . LEU A 1 81 ? 8.806 4.373 2.600 1.00 98.81 81 LEU A C 1
ATOM 663 O O . LEU A 1 81 ? 8.142 3.877 3.513 1.00 98.81 81 LEU A O 1
ATOM 667 N N . ARG A 1 82 ? 9.775 5.269 2.828 1.00 98.56 82 ARG A N 1
ATOM 668 C CA . ARG A 1 82 ? 10.195 5.683 4.176 1.00 98.56 82 ARG A CA 1
ATOM 669 C C . ARG A 1 82 ? 9.085 6.414 4.924 1.00 98.56 82 ARG A C 1
ATOM 671 O O . ARG A 1 82 ? 8.786 6.069 6.068 1.00 98.56 82 ARG A O 1
ATOM 678 N N . SER A 1 83 ? 8.463 7.401 4.278 1.00 98.56 83 SER A N 1
ATOM 679 C CA . SER A 1 83 ? 7.390 8.195 4.885 1.00 98.56 83 SER A CA 1
ATOM 680 C C . SER A 1 83 ? 6.191 7.317 5.254 1.00 98.56 83 SER A C 1
ATOM 682 O O . SER A 1 83 ? 5.721 7.340 6.396 1.00 98.56 83 SER A O 1
ATOM 684 N N . TYR A 1 84 ? 5.724 6.477 4.327 1.00 98.81 84 TYR A N 1
ATOM 685 C CA . TYR A 1 84 ? 4.573 5.612 4.570 1.00 98.81 84 TYR A CA 1
ATOM 686 C C . TYR A 1 84 ? 4.855 4.583 5.666 1.00 98.81 84 TYR A C 1
ATOM 688 O O . TYR A 1 84 ? 4.050 4.463 6.590 1.00 98.81 84 TYR A O 1
ATOM 696 N N . ALA A 1 85 ? 6.011 3.909 5.636 1.00 98.69 85 ALA A N 1
ATOM 697 C CA . ALA A 1 85 ? 6.393 2.942 6.666 1.00 98.69 85 ALA A CA 1
ATOM 698 C C . ALA A 1 85 ? 6.425 3.574 8.069 1.00 98.69 85 ALA A C 1
ATOM 700 O O . ALA A 1 85 ? 5.868 3.015 9.019 1.00 98.69 85 ALA A O 1
ATOM 701 N N . ALA A 1 86 ? 7.009 4.771 8.201 1.00 98.56 86 ALA A N 1
ATOM 702 C CA . ALA A 1 86 ? 7.086 5.482 9.474 1.00 98.56 86 ALA A CA 1
ATOM 703 C C . ALA A 1 86 ? 5.694 5.833 10.029 1.00 98.56 86 ALA A C 1
ATOM 705 O O . ALA A 1 86 ? 5.402 5.586 11.203 1.00 98.56 86 ALA A O 1
ATOM 706 N N . HIS A 1 87 ? 4.810 6.383 9.195 1.00 98.75 87 HIS A N 1
ATOM 707 C CA . HIS A 1 87 ? 3.455 6.751 9.613 1.00 98.75 87 HIS A CA 1
ATOM 708 C C . HIS A 1 87 ? 2.581 5.525 9.896 1.00 98.75 87 HIS A C 1
ATOM 710 O O . HIS A 1 87 ? 1.855 5.494 10.894 1.00 98.75 87 HIS A O 1
ATOM 716 N N . A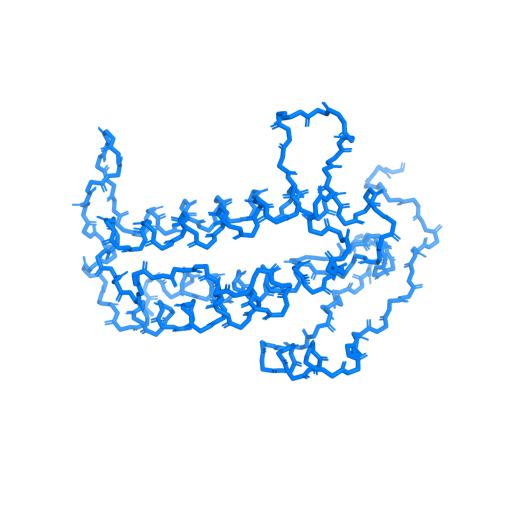LA A 1 88 ? 2.673 4.492 9.062 1.00 98.69 88 ALA A N 1
ATOM 717 C CA . ALA A 1 88 ? 1.901 3.274 9.225 1.00 98.69 88 ALA A CA 1
ATOM 718 C C . ALA A 1 88 ? 2.307 2.494 10.486 1.00 98.69 88 ALA A C 1
ATOM 720 O O . ALA A 1 88 ? 1.428 2.002 11.194 1.00 98.69 88 ALA A O 1
ATOM 721 N N . SER A 1 89 ? 3.599 2.469 10.836 1.00 98.50 89 SER A N 1
ATOM 722 C CA . SER A 1 89 ? 4.098 1.866 12.082 1.00 98.50 89 SER A CA 1
ATOM 723 C C . SER A 1 89 ? 3.558 2.570 13.336 1.00 98.50 89 SER A C 1
ATOM 725 O O . SER A 1 89 ? 3.108 1.916 14.285 1.00 98.50 89 SER A O 1
ATOM 727 N N . LYS A 1 90 ? 3.486 3.910 13.324 1.00 98.81 90 LYS A N 1
ATOM 728 C CA . LYS A 1 90 ? 2.854 4.688 14.407 1.00 98.81 90 LYS A CA 1
ATOM 729 C C . LYS A 1 90 ? 1.367 4.352 14.550 1.00 98.81 90 LYS A C 1
ATOM 731 O O . LYS A 1 90 ? 0.896 4.115 15.662 1.00 98.81 90 LYS A O 1
ATOM 736 N N . ARG A 1 91 ? 0.634 4.268 13.431 1.00 98.81 91 ARG A N 1
ATOM 737 C CA . ARG A 1 91 ? -0.782 3.854 13.417 1.00 98.81 91 ARG A CA 1
ATOM 738 C C . ARG A 1 91 ? -0.955 2.434 13.956 1.00 98.81 91 ARG A C 1
ATOM 740 O O . ARG A 1 91 ? -1.814 2.215 14.803 1.00 98.81 91 ARG A O 1
ATOM 747 N N . LEU A 1 92 ? -0.122 1.491 13.515 1.00 98.75 92 LEU A N 1
ATOM 748 C CA . LEU A 1 92 ? -0.151 0.097 13.964 1.00 98.75 92 LEU A CA 1
ATOM 749 C C . LEU A 1 92 ? 0.089 -0.009 15.476 1.00 98.75 92 LEU A C 1
ATOM 751 O O . LEU A 1 92 ? -0.660 -0.688 16.178 1.00 98.75 92 LEU A O 1
ATOM 755 N N . THR A 1 93 ? 1.079 0.721 15.990 1.00 98.69 93 THR A N 1
ATOM 756 C CA . THR A 1 93 ? 1.367 0.807 17.429 1.00 98.69 93 THR A CA 1
ATOM 757 C C . THR A 1 93 ? 0.172 1.362 18.202 1.00 98.69 93 THR A C 1
ATOM 759 O O . THR A 1 93 ? -0.229 0.789 19.214 1.00 98.69 93 THR A O 1
ATOM 762 N N . ALA A 1 94 ? -0.454 2.430 17.700 1.00 98.69 94 ALA A N 1
ATOM 763 C CA . ALA A 1 94 ? -1.645 3.001 18.318 1.00 98.69 94 ALA A CA 1
ATOM 764 C C . ALA A 1 94 ? -2.824 2.013 18.340 1.00 98.69 94 ALA A C 1
ATOM 766 O O . ALA A 1 94 ? -3.503 1.921 19.360 1.00 98.69 94 ALA A O 1
ATOM 767 N N . LEU A 1 95 ? -3.053 1.259 17.255 1.00 98.62 95 LEU A N 1
ATOM 768 C CA . LEU A 1 95 ? -4.115 0.247 17.167 1.00 98.62 95 LEU A CA 1
ATOM 769 C C . LEU A 1 95 ? -3.912 -0.900 18.166 1.00 98.62 95 LEU A C 1
ATOM 771 O O . LEU A 1 95 ? -4.876 -1.320 18.803 1.00 98.62 95 LEU A O 1
ATOM 775 N N . ARG A 1 96 ? -2.667 -1.363 18.356 1.00 98.25 96 ARG A N 1
ATOM 776 C CA . ARG A 1 96 ? -2.308 -2.392 19.354 1.00 98.25 96 ARG A CA 1
ATOM 777 C C . ARG A 1 96 ? -2.670 -1.995 20.787 1.00 98.25 96 ARG A C 1
ATOM 779 O O . ARG A 1 96 ? -2.950 -2.866 21.601 1.00 98.25 96 ARG A O 1
ATOM 786 N N . GLY A 1 97 ? -2.700 -0.696 21.086 1.00 97.38 97 GLY A N 1
ATOM 787 C CA . GLY A 1 97 ? -3.073 -0.171 22.401 1.00 97.38 97 GLY A CA 1
ATOM 788 C C . GLY A 1 97 ? -4.573 0.065 22.616 1.00 97.38 97 GLY A C 1
ATOM 789 O O . GLY A 1 97 ? -4.950 0.540 23.687 1.00 97.38 97 GLY A O 1
ATOM 790 N N . LYS A 1 98 ? -5.444 -0.191 21.628 1.00 98.31 98 LYS A N 1
ATOM 791 C CA . LYS A 1 98 ? -6.876 0.133 21.743 1.00 98.31 98 LYS A CA 1
ATOM 792 C C . LYS A 1 98 ? -7.673 -0.974 22.451 1.00 98.31 98 LYS A C 1
ATOM 794 O O . LYS A 1 98 ? -7.602 -2.128 22.025 1.00 98.31 98 LYS A O 1
ATOM 799 N N . PRO A 1 99 ? -8.486 -0.641 23.475 1.00 97.88 99 PRO A N 1
ATOM 800 C CA . PRO A 1 99 ? -9.357 -1.611 24.138 1.00 97.88 99 PRO A CA 1
ATOM 801 C C . PRO A 1 99 ? -10.532 -2.018 23.237 1.00 97.88 99 PRO A C 1
ATOM 803 O O . PRO A 1 99 ? -10.900 -1.276 22.328 1.00 97.88 99 PRO A O 1
ATOM 806 N N . GLU A 1 100 ? -11.180 -3.154 23.521 1.00 98.19 100 GLU A N 1
ATOM 807 C CA . GLU A 1 100 ? -12.327 -3.652 22.731 1.00 98.19 100 GLU A CA 1
ATOM 808 C C . GLU A 1 100 ? -13.454 -2.611 22.598 1.00 98.19 100 GLU A C 1
ATOM 810 O O . GLU A 1 100 ? -13.963 -2.405 21.499 1.00 98.19 100 GLU A O 1
ATOM 815 N N . ALA A 1 101 ? -13.742 -1.846 23.656 1.00 98.25 101 ALA A N 1
ATOM 816 C CA . ALA A 1 101 ? -14.737 -0.772 23.617 1.00 98.25 101 ALA A CA 1
ATOM 817 C C . ALA A 1 101 ? -14.435 0.319 22.565 1.00 98.25 101 ALA A C 1
ATOM 819 O O . ALA A 1 101 ? -15.356 0.865 21.963 1.00 98.25 101 ALA A O 1
ATOM 820 N N . TRP A 1 102 ? -13.158 0.619 22.286 1.00 98.56 102 TRP A N 1
ATOM 821 C CA . TRP A 1 102 ? -12.784 1.598 21.252 1.00 98.56 102 TRP A CA 1
ATOM 822 C C . TRP A 1 102 ? -13.106 1.092 19.842 1.00 98.56 102 TRP A C 1
ATOM 824 O O . TRP A 1 102 ? -13.469 1.888 18.973 1.00 98.56 102 TRP A O 1
ATOM 834 N N . TRP A 1 103 ? -12.976 -0.219 19.616 1.00 98.62 103 TRP A N 1
ATOM 835 C CA . TRP A 1 103 ? -13.287 -0.873 18.343 1.00 98.62 103 TRP A CA 1
ATOM 836 C C . TRP A 1 103 ? -14.793 -0.908 18.064 1.00 98.62 103 TRP A C 1
ATOM 838 O O . TRP A 1 103 ? -15.210 -0.782 16.908 1.00 98.62 103 TRP A O 1
ATOM 848 N N . GLU A 1 104 ? -15.585 -1.070 19.123 1.00 98.56 104 GLU A N 1
ATOM 849 C CA . GLU A 1 104 ? -17.048 -1.160 19.092 1.00 98.56 104 GLU A CA 1
ATOM 850 C C . GLU A 1 104 ? -17.732 0.213 19.022 1.00 98.56 104 GLU A C 1
ATOM 852 O O . GLU A 1 104 ? -18.865 0.308 18.547 1.00 98.56 104 GLU A O 1
ATOM 857 N N . GLU A 1 105 ? -17.041 1.283 19.426 1.00 98.69 105 GLU A N 1
ATOM 858 C CA . GLU A 1 105 ? -17.566 2.647 19.385 1.00 98.69 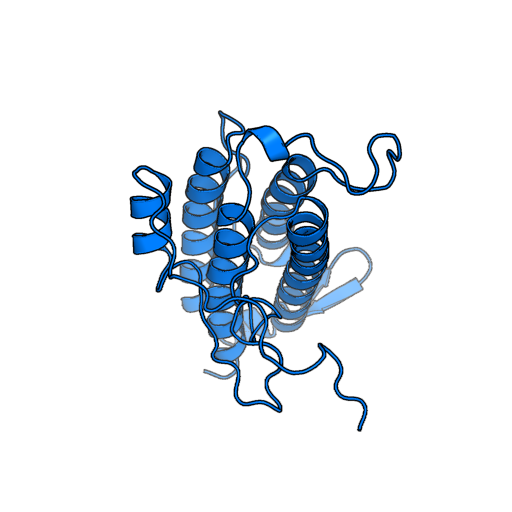105 GLU A CA 1
ATOM 859 C C . GLU A 1 105 ? -18.001 3.051 17.971 1.00 98.69 105 GLU A C 1
ATOM 861 O O . GLU A 1 105 ? -17.253 2.925 16.993 1.00 98.69 105 GLU A O 1
ATOM 866 N N . VAL A 1 106 ? -19.225 3.570 17.890 1.00 98.69 106 VAL A N 1
ATOM 867 C CA . VAL A 1 106 ? -19.840 4.071 16.666 1.00 98.69 106 VAL A CA 1
ATOM 868 C C . VAL A 1 106 ? -19.490 5.543 16.485 1.00 98.69 106 VAL A C 1
ATOM 870 O O . VAL A 1 106 ? -19.882 6.389 17.285 1.00 98.69 106 VAL A O 1
ATOM 873 N N . VAL A 1 107 ? -18.798 5.841 15.391 1.00 98.50 107 VAL A N 1
ATOM 874 C CA . VAL A 1 107 ? -18.329 7.181 15.028 1.00 98.50 107 VAL A CA 1
ATOM 875 C C . VAL A 1 107 ? -18.858 7.580 13.655 1.00 98.50 107 VAL A C 1
ATOM 877 O O . VAL A 1 107 ? -19.451 6.766 12.934 1.00 98.50 107 VAL A O 1
ATOM 880 N N . ASP A 1 108 ? -18.660 8.844 13.296 1.00 98.06 108 ASP A N 1
ATOM 881 C CA . ASP A 1 108 ? -19.034 9.349 11.982 1.00 98.06 108 ASP A CA 1
ATOM 882 C C . ASP A 1 108 ? -18.123 8.767 10.892 1.00 98.06 108 ASP A C 1
ATOM 884 O O . ASP A 1 108 ? -16.898 8.709 11.009 1.00 98.06 108 ASP A O 1
ATOM 888 N N . PHE A 1 109 ? -18.751 8.317 9.812 1.00 96.38 109 PHE A N 1
ATOM 889 C CA . PHE A 1 109 ? -18.129 7.827 8.594 1.00 96.38 109 PHE A CA 1
ATOM 890 C C . PHE A 1 109 ? -18.860 8.468 7.413 1.00 96.38 109 PHE A C 1
ATOM 892 O O . PHE A 1 109 ? -19.842 7.927 6.899 1.00 96.38 109 PHE A O 1
ATOM 899 N N . PHE A 1 110 ? -18.388 9.645 6.999 1.00 93.38 110 PHE A N 1
ATOM 900 C CA . PHE A 1 110 ? -19.090 10.501 6.039 1.00 93.38 110 PHE A CA 1
ATOM 901 C C . PHE A 1 110 ? -20.531 10.781 6.507 1.00 93.38 110 PHE A C 1
ATOM 903 O O . PHE A 1 110 ? -20.732 11.309 7.594 1.00 93.38 110 PHE A O 1
ATOM 910 N N . GLU A 1 111 ? -21.529 10.412 5.708 1.00 95.56 111 GLU A N 1
ATOM 911 C CA . GLU A 1 111 ? -22.953 10.663 5.962 1.00 95.56 111 GLU A CA 1
ATOM 912 C C . GLU A 1 111 ? -23.607 9.589 6.846 1.00 95.56 111 GLU A C 1
ATOM 914 O O . GLU A 1 111 ? -24.797 9.663 7.151 1.00 95.56 111 GLU A O 1
ATOM 919 N N . VAL A 1 112 ? -22.857 8.556 7.244 1.00 97.19 112 VAL A N 1
ATOM 920 C CA . VAL A 1 112 ? -23.374 7.441 8.043 1.00 97.19 112 VAL A CA 1
ATOM 921 C C . VAL A 1 112 ? -22.554 7.234 9.308 1.00 97.19 112 VAL A C 1
ATOM 923 O O . VAL A 1 112 ? -21.415 7.668 9.419 1.00 97.19 112 VAL A O 1
ATOM 926 N N . LYS A 1 113 ? -23.120 6.507 10.270 1.00 98.31 113 LYS A N 1
ATOM 927 C CA . LYS A 1 113 ? -22.427 6.107 11.499 1.00 98.31 113 LYS A CA 1
ATOM 928 C C . LYS A 1 113 ? -22.009 4.642 11.449 1.00 98.31 113 LYS A C 1
ATOM 930 O O . LYS A 1 113 ? -22.801 3.789 11.032 1.00 98.31 113 LYS A O 1
ATOM 935 N N . ARG A 1 114 ? -20.774 4.329 11.850 1.00 98.56 114 ARG A N 1
ATOM 936 C CA . ARG A 1 114 ? -20.214 2.963 11.828 1.00 98.56 114 ARG A CA 1
ATOM 937 C C . ARG A 1 114 ? -19.246 2.738 12.988 1.00 98.56 114 ARG A C 1
ATOM 939 O O . ARG A 1 114 ? -18.594 3.669 13.440 1.00 98.56 114 ARG A O 1
ATOM 946 N N . SER A 1 115 ? -19.131 1.489 13.444 1.00 98.69 115 SER A N 1
ATOM 947 C CA . SER A 1 115 ? -18.108 1.100 14.428 1.00 98.69 115 SER A CA 1
ATOM 948 C C . SER A 1 115 ? -16.699 1.311 13.865 1.00 98.69 115 SER A C 1
ATOM 950 O O . SER A 1 115 ? -16.493 1.049 12.671 1.00 98.69 115 SER A O 1
ATOM 952 N N . ARG A 1 116 ? -15.708 1.642 14.697 1.00 98.75 116 ARG A N 1
ATOM 953 C CA . ARG A 1 116 ? -14.305 1.746 14.247 1.00 98.75 116 ARG A CA 1
ATOM 954 C C . ARG A 1 116 ? -13.763 0.453 13.631 1.00 98.75 116 ARG A C 1
ATOM 956 O O . ARG A 1 116 ? -13.044 0.522 12.636 1.00 98.75 116 ARG A O 1
ATOM 963 N N . ALA A 1 117 ? -14.164 -0.718 14.132 1.00 98.75 117 ALA A N 1
ATOM 964 C CA . ALA A 1 117 ? -13.808 -2.011 13.533 1.00 98.75 117 ALA A CA 1
ATOM 965 C C . ALA A 1 117 ? -14.266 -2.129 12.065 1.00 98.75 117 ALA A C 1
ATOM 967 O O . ALA A 1 117 ? -13.501 -2.529 11.182 1.00 98.75 117 ALA A O 1
ATOM 968 N N . TRP A 1 118 ? -15.503 -1.712 11.782 1.00 98.69 118 TRP A N 1
ATOM 969 C CA . TRP A 1 118 ? -16.033 -1.647 10.418 1.00 98.69 118 TRP A CA 1
ATOM 970 C C . TRP A 1 118 ? -15.254 -0.647 9.553 1.00 98.69 118 TRP A C 1
ATOM 972 O O . TRP A 1 118 ? -14.904 -0.960 8.416 1.00 98.69 118 TRP A O 1
ATOM 982 N N . ILE A 1 119 ? -14.932 0.533 10.092 1.00 98.81 119 ILE A N 1
ATOM 983 C CA . ILE A 1 119 ? -14.177 1.565 9.365 1.00 98.81 119 ILE A CA 1
ATOM 984 C C . ILE A 1 119 ? -12.772 1.067 9.010 1.00 98.81 119 ILE A C 1
ATOM 986 O O . ILE A 1 119 ? -12.359 1.216 7.860 1.00 98.81 119 ILE A O 1
ATOM 990 N N . LEU A 1 120 ? -12.058 0.408 9.933 1.00 98.75 120 LEU A N 1
ATOM 991 C CA . LEU A 1 120 ? -10.742 -0.163 9.632 1.00 98.75 120 LEU A CA 1
ATOM 992 C C . LEU A 1 120 ? -10.836 -1.274 8.576 1.00 98.75 120 LEU A C 1
ATOM 994 O O . LEU A 1 120 ? -10.025 -1.311 7.654 1.00 98.75 120 LEU A O 1
ATOM 998 N N . THR A 1 121 ? -11.870 -2.118 8.637 1.00 98.75 121 THR A N 1
ATOM 999 C CA . THR A 1 121 ? -12.131 -3.126 7.593 1.00 98.75 121 THR A CA 1
ATOM 1000 C C . THR A 1 121 ? -12.290 -2.467 6.219 1.00 98.75 121 THR A C 1
ATOM 1002 O O . THR A 1 121 ? -11.684 -2.896 5.236 1.00 98.75 121 THR A O 1
ATOM 1005 N N . ARG A 1 122 ? -13.059 -1.372 6.135 1.00 98.44 122 ARG A N 1
ATOM 1006 C CA . ARG A 1 122 ? -13.215 -0.605 4.888 1.00 98.44 122 ARG A CA 1
ATOM 1007 C C . ARG A 1 122 ? -11.926 0.066 4.442 1.00 98.44 122 ARG A C 1
ATOM 1009 O O . ARG A 1 122 ? -11.674 0.119 3.241 1.00 98.44 122 ARG A O 1
ATOM 1016 N N . ARG A 1 123 ? -11.116 0.554 5.381 1.00 98.56 123 ARG A N 1
ATOM 1017 C CA . ARG A 1 123 ? -9.814 1.159 5.094 1.00 98.56 123 ARG A CA 1
ATOM 1018 C C . ARG A 1 123 ? -8.865 0.142 4.462 1.00 98.56 123 ARG A C 1
ATOM 1020 O O . ARG A 1 123 ? -8.265 0.454 3.438 1.00 98.56 123 ARG A O 1
ATOM 1027 N N . ILE A 1 124 ? -8.797 -1.073 5.008 1.00 98.62 124 ILE A N 1
ATOM 1028 C CA . ILE A 1 124 ? -8.011 -2.184 4.451 1.00 98.62 124 ILE A CA 1
ATOM 1029 C C . ILE A 1 124 ? -8.513 -2.542 3.046 1.00 98.62 124 ILE A C 1
ATOM 1031 O O . ILE A 1 124 ? -7.719 -2.620 2.113 1.00 98.62 124 ILE A O 1
ATOM 1035 N N . ALA A 1 125 ? -9.830 -2.680 2.858 1.00 98.69 125 ALA A N 1
ATOM 1036 C CA . ALA A 1 125 ? -10.404 -2.983 1.545 1.00 98.69 125 ALA A CA 1
ATOM 1037 C C . ALA A 1 125 ? -10.098 -1.891 0.502 1.00 98.69 125 ALA A C 1
ATOM 1039 O O . ALA A 1 125 ? -9.750 -2.198 -0.637 1.00 98.69 125 ALA A O 1
ATOM 1040 N N . HIS A 1 126 ? -10.178 -0.615 0.888 1.00 98.75 126 HIS A N 1
ATOM 1041 C CA . HIS A 1 126 ? -9.829 0.509 0.018 1.00 98.75 126 HIS A CA 1
ATOM 1042 C C . HIS A 1 126 ? -8.330 0.522 -0.333 1.00 98.75 126 HIS A C 1
ATOM 1044 O O . HIS A 1 126 ? -7.973 0.767 -1.485 1.00 98.75 126 HIS A O 1
ATOM 1050 N N . THR A 1 127 ? -7.452 0.200 0.622 1.00 98.75 127 THR A N 1
ATOM 1051 C CA . THR A 1 127 ? -6.015 0.023 0.362 1.00 98.75 127 THR A CA 1
ATOM 1052 C C . THR A 1 127 ? -5.773 -1.121 -0.629 1.00 98.75 127 THR A C 1
ATOM 1054 O O . THR A 1 127 ? -5.124 -0.910 -1.653 1.00 98.75 127 THR A O 1
ATOM 1057 N N . SER A 1 128 ? -6.379 -2.294 -0.410 1.00 98.44 128 SER A N 1
ATOM 1058 C CA . SER A 1 128 ? -6.257 -3.439 -1.322 1.00 98.44 128 SER A CA 1
ATOM 1059 C C . SER A 1 128 ? -6.796 -3.133 -2.724 1.00 98.44 128 SER A C 1
ATOM 1061 O O . SER A 1 128 ? -6.231 -3.607 -3.707 1.00 98.44 128 SER A O 1
AT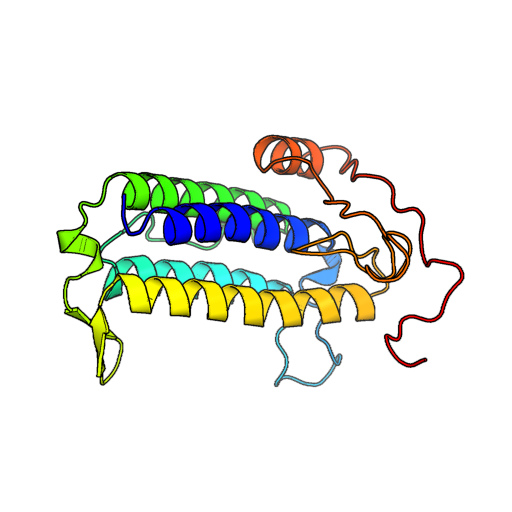OM 1063 N N . HIS A 1 129 ? -7.865 -2.340 -2.840 1.00 98.69 129 HIS A N 1
ATOM 1064 C CA . HIS A 1 129 ? -8.420 -1.915 -4.127 1.00 98.69 129 HIS A CA 1
ATOM 1065 C C . HIS A 1 129 ? -7.407 -1.092 -4.941 1.00 98.69 129 HIS A C 1
ATOM 1067 O O . HIS A 1 129 ? -7.132 -1.413 -6.098 1.00 98.69 129 HIS A O 1
ATOM 1073 N N . HIS A 1 130 ? -6.803 -0.068 -4.332 1.00 98.56 130 HIS A N 1
ATOM 1074 C CA . HIS A 1 130 ? -5.804 0.763 -5.012 1.00 98.56 130 HIS A CA 1
ATOM 1075 C C . HIS A 1 130 ? -4.465 0.053 -5.211 1.00 98.56 130 HIS A C 1
ATOM 1077 O O . HIS A 1 130 ? -3.765 0.326 -6.187 1.00 98.56 130 HIS A O 1
ATOM 1083 N N . ARG A 1 131 ? -4.106 -0.888 -4.334 1.00 98.06 131 ARG A N 1
ATOM 1084 C CA . ARG A 1 131 ? -2.975 -1.789 -4.564 1.00 98.06 131 ARG A CA 1
ATOM 1085 C C . ARG A 1 131 ? -3.221 -2.676 -5.782 1.00 98.06 131 ARG A C 1
ATOM 1087 O O . ARG A 1 131 ? -2.332 -2.790 -6.610 1.00 98.06 131 ARG A O 1
ATOM 1094 N N . GLY A 1 132 ? -4.431 -3.216 -5.947 1.00 98.12 132 GLY A N 1
ATOM 1095 C CA . GLY A 1 132 ? -4.816 -3.989 -7.133 1.00 98.12 132 GLY A CA 1
ATOM 1096 C C . GLY A 1 132 ? -4.655 -3.205 -8.443 1.00 98.12 132 GLY A C 1
ATOM 1097 O O . GLY A 1 132 ? -4.106 -3.721 -9.416 1.00 98.12 132 GLY A O 1
ATOM 1098 N N . GLN A 1 133 ? -5.062 -1.930 -8.448 1.00 98.12 133 GLN A N 1
ATOM 1099 C CA . GLN A 1 133 ? -4.852 -1.030 -9.591 1.00 98.12 133 GLN A CA 1
ATOM 1100 C C . GLN A 1 133 ? -3.361 -0.836 -9.899 1.00 98.12 133 GLN A C 1
ATOM 1102 O O . GLN A 1 133 ? -2.953 -0.946 -11.053 1.00 98.12 133 GLN A O 1
ATOM 1107 N N . GLN A 1 134 ? -2.537 -0.626 -8.870 1.00 98.25 134 GLN A N 1
ATOM 1108 C CA . GLN A 1 134 ? -1.088 -0.510 -9.036 1.00 98.25 134 GLN A CA 1
ATOM 1109 C C . GLN A 1 134 ? -0.452 -1.818 -9.513 1.00 98.25 134 GLN A C 1
ATOM 1111 O O . GLN A 1 134 ? 0.363 -1.772 -10.420 1.00 98.25 134 GLN A O 1
ATOM 1116 N N . THR A 1 135 ? -0.847 -2.988 -9.001 1.00 97.94 135 THR A N 1
ATOM 1117 C CA . THR A 1 135 ? -0.296 -4.273 -9.473 1.00 97.94 135 THR A CA 1
ATOM 1118 C C . THR A 1 135 ? -0.623 -4.552 -10.941 1.00 97.94 135 THR A C 1
ATOM 1120 O O . THR A 1 135 ? 0.185 -5.150 -11.646 1.00 97.94 135 THR A O 1
ATOM 1123 N N . ALA A 1 136 ? -1.778 -4.085 -11.432 1.00 97.31 136 ALA A N 1
ATOM 1124 C CA . ALA A 1 136 ? -2.076 -4.130 -12.861 1.00 97.31 136 ALA A CA 1
ATOM 1125 C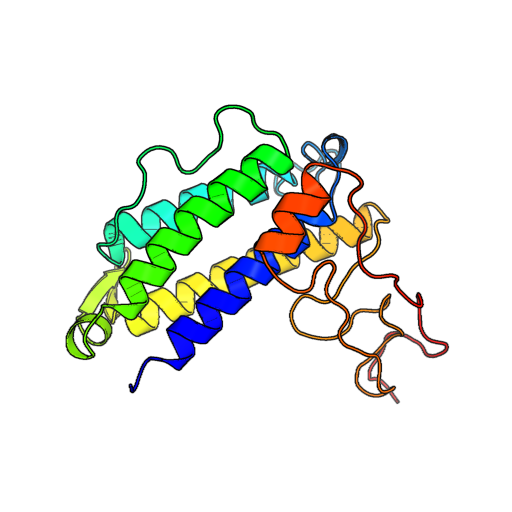 C . ALA A 1 136 ? -1.140 -3.203 -13.652 1.00 97.31 136 ALA A C 1
ATOM 1127 O O . ALA A 1 136 ? -0.639 -3.597 -14.702 1.00 97.31 136 ALA A O 1
ATOM 1128 N N . LEU A 1 137 ? -0.856 -2.007 -13.127 1.00 97.88 137 LEU A N 1
ATOM 1129 C CA . LEU A 1 137 ? 0.067 -1.056 -13.745 1.00 97.88 137 LEU A CA 1
ATOM 1130 C C . LEU A 1 137 ? 1.520 -1.563 -13.760 1.00 97.88 137 LEU A C 1
ATOM 1132 O O . LEU A 1 137 ? 2.160 -1.447 -14.797 1.00 97.88 137 LEU A O 1
ATOM 1136 N N . VAL A 1 138 ? 2.001 -2.210 -12.686 1.00 98.12 138 VAL A N 1
ATOM 1137 C CA . VAL A 1 138 ? 3.307 -2.911 -12.655 1.00 98.12 138 VAL A CA 1
ATOM 1138 C C . VAL A 1 138 ? 3.422 -3.851 -13.858 1.00 98.12 138 VAL A C 1
ATOM 1140 O O . VAL A 1 138 ? 4.387 -3.787 -14.616 1.00 98.12 138 VAL A O 1
ATOM 1143 N N . ARG A 1 139 ? 2.387 -4.672 -14.096 1.00 95.38 139 ARG A N 1
ATOM 1144 C CA . ARG A 1 139 ? 2.369 -5.597 -15.236 1.00 95.38 139 ARG A CA 1
ATOM 1145 C C . ARG A 1 139 ? 2.324 -4.879 -16.584 1.00 95.38 139 ARG A C 1
ATOM 1147 O O . ARG A 1 139 ? 2.996 -5.314 -17.511 1.00 95.38 139 ARG A O 1
ATOM 1154 N N . MET A 1 140 ? 1.531 -3.814 -16.714 1.00 96.31 140 MET A N 1
ATOM 1155 C CA . MET A 1 140 ? 1.434 -3.034 -17.958 1.00 96.31 140 MET A CA 1
ATOM 1156 C C . MET A 1 140 ? 2.763 -2.374 -18.341 1.00 96.31 140 MET A C 1
ATOM 1158 O O . MET A 1 140 ? 3.039 -2.217 -19.526 1.00 96.31 140 MET A O 1
ATOM 1162 N N . LEU A 1 141 ? 3.577 -2.012 -17.349 1.00 97.06 141 LEU A N 1
ATOM 1163 C CA . LEU A 1 141 ? 4.917 -1.458 -17.537 1.00 97.06 141 LEU A CA 1
ATOM 1164 C C . LEU A 1 141 ? 5.985 -2.537 -17.792 1.00 97.06 141 LEU A C 1
ATOM 1166 O O . LEU A 1 141 ? 7.109 -2.208 -18.152 1.00 97.06 141 LEU A O 1
ATOM 1170 N N . GLY A 1 142 ? 5.627 -3.819 -17.678 1.00 96.06 142 GLY A N 1
ATOM 1171 C CA . GLY A 1 142 ? 6.521 -4.939 -17.969 1.00 96.06 142 GLY A CA 1
ATOM 1172 C C . GLY A 1 142 ? 7.471 -5.311 -16.829 1.00 96.06 142 GLY A C 1
ATOM 1173 O O . GLY A 1 142 ? 8.427 -6.038 -17.079 1.00 96.06 142 GLY A O 1
ATOM 1174 N N . HIS A 1 143 ? 7.216 -4.850 -15.602 1.00 97.12 143 HIS A N 1
ATOM 1175 C CA . HIS A 1 143 ? 8.006 -5.247 -14.435 1.00 97.12 143 HIS A CA 1
ATOM 1176 C C . HIS A 1 143 ? 7.588 -6.614 -13.887 1.00 97.12 143 HIS A C 1
ATOM 1178 O O . HIS A 1 143 ? 6.437 -7.051 -14.025 1.00 97.12 143 HIS A O 1
ATOM 1184 N N . ASP A 1 144 ? 8.536 -7.236 -13.189 1.00 96.38 144 ASP A N 1
ATOM 1185 C CA . ASP A 1 144 ? 8.329 -8.415 -12.358 1.00 96.38 144 ASP A CA 1
ATOM 1186 C C . ASP A 1 144 ? 7.307 -8.137 -11.245 1.00 96.38 144 ASP A C 1
ATOM 1188 O O . ASP A 1 144 ? 7.352 -7.111 -10.563 1.00 96.38 144 ASP A O 1
ATOM 1192 N N . LEU A 1 145 ? 6.386 -9.080 -11.042 1.00 96.50 145 LEU A N 1
ATOM 1193 C CA . LEU A 1 145 ? 5.318 -8.990 -10.056 1.00 96.50 145 LEU A CA 1
ATOM 1194 C C . LEU A 1 145 ? 5.511 -10.030 -8.947 1.00 96.50 145 LEU A C 1
ATOM 1196 O O . LEU A 1 145 ? 5.084 -11.178 -9.070 1.00 96.50 145 LEU A O 1
ATOM 1200 N N . HIS A 1 146 ? 6.078 -9.614 -7.819 1.00 97.69 146 HIS A N 1
ATOM 1201 C CA . HIS A 1 146 ? 6.132 -10.417 -6.595 1.00 97.69 146 HIS A CA 1
ATOM 1202 C C . HIS A 1 146 ? 4.744 -10.618 -5.968 1.00 97.69 146 HIS A C 1
ATOM 1204 O O . HIS A 1 146 ? 3.772 -9.911 -6.247 1.00 97.69 146 HIS A O 1
ATOM 1210 N N . SER A 1 147 ? 4.648 -11.593 -5.066 1.00 97.19 147 SER A N 1
ATOM 1211 C CA . SER A 1 147 ? 3.427 -11.864 -4.309 1.00 97.19 147 SER A CA 1
ATOM 1212 C C . SER A 1 147 ? 3.007 -10.679 -3.439 1.00 97.19 147 SER A C 1
ATOM 1214 O O . SER A 1 147 ? 3.829 -10.022 -2.805 1.00 97.19 147 SER A O 1
ATOM 1216 N N . THR A 1 148 ? 1.694 -10.446 -3.352 1.00 93.88 148 THR A N 1
ATOM 1217 C CA . THR A 1 148 ? 1.100 -9.455 -2.432 1.00 93.88 148 THR A CA 1
ATOM 1218 C C . THR A 1 148 ? -0.005 -10.034 -1.545 1.00 93.88 148 THR A C 1
ATOM 1220 O O . THR A 1 148 ? -0.518 -9.343 -0.680 1.00 93.88 148 THR A O 1
ATOM 1223 N N . TYR A 1 149 ? -0.410 -11.288 -1.735 1.00 88.81 149 TYR A N 1
ATOM 1224 C CA . TYR A 1 149 ? -1.311 -12.024 -0.825 1.00 88.81 149 TYR A CA 1
ATOM 1225 C C . TYR A 1 149 ? -1.373 -13.513 -1.187 1.00 88.81 149 TYR A C 1
ATOM 1227 O O . TYR A 1 149 ? -1.648 -14.351 -0.336 1.00 88.81 149 TYR A O 1
ATOM 1235 N N . GLY A 1 150 ? -1.112 -13.819 -2.454 1.00 93.25 150 GLY A N 1
ATOM 1236 C CA . GLY A 1 150 ? -0.907 -15.147 -3.004 1.00 93.25 150 GLY A CA 1
ATOM 1237 C C . GLY A 1 150 ? 0.131 -15.080 -4.129 1.00 93.25 150 GLY A C 1
ATOM 1238 O O . GLY A 1 150 ? 0.699 -14.001 -4.355 1.00 93.25 150 GLY A O 1
ATOM 1239 N N . PRO A 1 151 ? 0.380 -16.203 -4.819 1.00 94.62 151 PRO A N 1
ATOM 1240 C CA . PRO A 1 151 ? 1.294 -16.255 -5.945 1.00 94.62 151 PRO A CA 1
ATOM 1241 C C . PRO A 1 151 ? 0.810 -15.365 -7.085 1.00 94.62 151 PRO A C 1
ATOM 1243 O O . PRO A 1 151 ? -0.363 -14.990 -7.176 1.00 94.62 151 PRO A O 1
ATOM 1246 N N . THR A 1 152 ? 1.735 -15.067 -7.978 1.00 94.88 152 THR A N 1
ATOM 1247 C CA . THR A 1 152 ? 1.484 -14.365 -9.232 1.00 94.88 152 THR A CA 1
ATOM 1248 C C . THR A 1 152 ? 1.927 -15.257 -10.384 1.00 94.88 152 THR A C 1
ATOM 1250 O O . THR A 1 152 ? 2.570 -16.286 -10.178 1.00 94.88 152 THR A O 1
ATOM 1253 N N . ALA A 1 153 ? 1.643 -14.839 -11.619 1.00 93.06 153 ALA A N 1
ATOM 1254 C CA . ALA A 1 153 ? 2.179 -15.527 -12.786 1.00 93.06 153 ALA A CA 1
ATOM 1255 C C . ALA A 1 153 ? 3.708 -15.700 -12.703 1.00 93.06 153 ALA A C 1
ATOM 1257 O O . ALA A 1 153 ? 4.199 -16.760 -13.068 1.00 93.06 153 ALA A O 1
ATOM 1258 N N . ASP A 1 154 ? 4.431 -14.729 -12.141 1.00 96.06 154 ASP A N 1
ATOM 1259 C CA . ASP A 1 154 ? 5.897 -14.739 -12.085 1.00 96.06 154 ASP A CA 1
ATOM 1260 C C . ASP A 1 154 ? 6.454 -15.575 -10.926 1.00 96.06 154 ASP A C 1
ATOM 1262 O O . ASP A 1 154 ? 7.646 -15.878 -10.898 1.00 96.06 154 ASP A O 1
ATOM 1266 N N . THR A 1 155 ? 5.619 -15.986 -9.966 1.00 96.06 155 THR A N 1
ATOM 1267 C CA . THR A 1 155 ? 6.043 -16.874 -8.876 1.00 96.06 155 THR A CA 1
ATOM 1268 C C . THR A 1 155 ? 5.870 -18.354 -9.224 1.00 96.06 155 THR A C 1
ATOM 1270 O O . THR A 1 155 ? 5.736 -19.181 -8.328 1.00 96.06 155 THR A O 1
ATOM 1273 N N . GLY A 1 156 ? 5.879 -18.719 -10.510 1.00 93.88 156 GLY A N 1
ATOM 1274 C CA . GLY A 1 156 ? 5.680 -20.095 -10.979 1.00 93.88 156 GLY A CA 1
ATOM 1275 C C . GLY A 1 156 ? 4.236 -20.414 -11.382 1.00 93.88 156 GLY A C 1
ATOM 1276 O O . GLY A 1 156 ? 3.870 -21.584 -11.507 1.00 93.88 156 GLY A O 1
ATOM 1277 N N . GLY A 1 157 ? 3.402 -19.393 -11.601 1.00 92.06 157 GLY A N 1
ATOM 1278 C CA . GLY A 1 157 ? 2.026 -19.537 -12.072 1.00 92.06 157 GLY A CA 1
ATOM 1279 C C . GLY A 1 157 ? 0.980 -19.562 -10.952 1.00 92.06 157 GLY A C 1
ATOM 1280 O O . GLY A 1 157 ? 0.985 -18.751 -10.035 1.00 92.06 157 GLY A O 1
ATOM 1281 N N . LEU A 1 158 ? 0.005 -20.464 -11.058 1.00 91.81 158 LEU A N 1
ATOM 1282 C CA . LEU A 1 158 ? -1.179 -20.466 -10.190 1.00 91.81 158 LEU A CA 1
ATOM 1283 C C . LEU A 1 158 ? -1.019 -21.331 -8.930 1.00 91.81 158 LEU A C 1
ATOM 1285 O O . LEU A 1 158 ? -0.351 -22.366 -8.956 1.00 91.81 158 LEU A O 1
ATOM 1289 N N . MET A 1 159 ? -1.756 -20.993 -7.860 1.00 92.75 159 MET A N 1
ATOM 1290 C CA . MET A 1 159 ? -1.835 -21.812 -6.633 1.00 92.75 159 MET A CA 1
ATOM 1291 C C . MET A 1 159 ? -2.233 -23.267 -6.904 1.00 92.75 159 MET A C 1
ATOM 1293 O O . MET A 1 159 ? -1.693 -24.173 -6.277 1.00 92.75 159 MET A O 1
ATOM 1297 N N . GLN A 1 160 ? -3.145 -23.516 -7.853 1.00 91.38 160 GLN A N 1
ATOM 1298 C CA . GLN A 1 160 ? -3.561 -24.877 -8.236 1.00 91.38 160 GLN A CA 1
ATOM 1299 C C . GLN A 1 160 ? -2.393 -25.743 -8.739 1.00 91.38 160 GLN A C 1
ATOM 1301 O O . GLN A 1 160 ? -2.431 -26.968 -8.652 1.00 91.38 160 GLN A O 1
ATOM 1306 N N . ASN A 1 161 ? -1.333 -25.095 -9.228 1.00 91.50 161 ASN A N 1
ATOM 1307 C CA . ASN A 1 161 ? -0.101 -25.722 -9.689 1.00 91.50 161 ASN A CA 1
ATOM 1308 C C . ASN A 1 161 ? 1.013 -25.656 -8.636 1.00 91.50 161 ASN A C 1
ATOM 1310 O O . ASN A 1 161 ? 2.164 -25.928 -8.954 1.00 91.50 161 ASN A O 1
ATOM 1314 N N . LYS A 1 162 ? 0.664 -25.332 -7.382 1.00 93.69 162 LYS A N 1
ATOM 1315 C CA . LYS A 1 162 ? 1.578 -25.204 -6.239 1.00 93.69 162 LYS A CA 1
ATOM 1316 C C . LYS A 1 162 ? 2.641 -24.114 -6.422 1.00 93.69 162 LYS A C 1
ATOM 1318 O O . LYS A 1 162 ? 3.741 -24.246 -5.891 1.00 93.69 162 LYS A O 1
ATOM 1323 N N . ALA A 1 163 ? 2.308 -23.043 -7.144 1.00 96.00 163 ALA A N 1
ATOM 1324 C CA . ALA A 1 163 ? 3.174 -21.873 -7.230 1.00 96.00 163 ALA A CA 1
ATOM 1325 C C . ALA A 1 163 ? 3.424 -21.288 -5.823 1.00 96.00 163 ALA A C 1
ATOM 1327 O O . ALA A 1 163 ? 2.460 -21.093 -5.071 1.00 96.00 163 ALA A O 1
ATOM 1328 N N . PRO A 1 164 ? 4.684 -21.035 -5.429 1.00 96.19 164 PRO A N 1
ATOM 1329 C CA . PRO A 1 164 ? 5.006 -20.447 -4.136 1.00 96.19 164 PRO A CA 1
ATOM 1330 C C . PRO A 1 164 ? 4.547 -18.991 -4.012 1.00 96.19 164 PRO A C 1
ATOM 1332 O O . PRO A 1 164 ? 4.414 -18.258 -4.993 1.00 96.19 164 PRO A O 1
ATOM 1335 N N . VAL A 1 165 ? 4.388 -18.554 -2.763 1.00 96.50 165 VAL A N 1
ATOM 1336 C CA . VAL A 1 165 ? 4.298 -17.135 -2.406 1.00 96.50 165 VAL A CA 1
ATOM 1337 C C . VAL A 1 165 ? 5.721 -16.608 -2.232 1.00 96.50 165 VAL A C 1
ATOM 1339 O O . VAL A 1 165 ? 6.439 -17.063 -1.345 1.00 96.50 165 VAL A O 1
ATOM 1342 N N . ILE A 1 166 ? 6.121 -15.657 -3.073 1.00 97.56 166 ILE A N 1
ATOM 1343 C CA . ILE A 1 166 ? 7.450 -15.032 -3.051 1.00 97.56 166 ILE A CA 1
ATOM 1344 C C . ILE A 1 166 ? 7.264 -13.520 -2.953 1.00 97.56 166 ILE A C 1
ATOM 1346 O O . ILE A 1 166 ? 6.905 -12.863 -3.930 1.00 97.56 166 ILE A O 1
ATOM 1350 N N . TYR A 1 167 ? 7.480 -12.967 -1.761 1.00 97.31 167 TYR A N 1
ATOM 1351 C CA . TYR A 1 167 ? 7.507 -11.520 -1.545 1.00 97.31 167 TYR A CA 1
ATOM 1352 C C . TYR A 1 167 ? 8.838 -10.931 -2.030 1.00 97.31 167 TYR A C 1
ATOM 1354 O O . TYR A 1 167 ? 9.865 -11.606 -1.991 1.00 97.31 167 TYR A O 1
ATOM 1362 N N . ALA A 1 168 ? 8.834 -9.662 -2.452 1.00 97.19 168 ALA A N 1
ATOM 1363 C CA . ALA A 1 168 ? 10.060 -8.968 -2.859 1.00 97.19 168 ALA A CA 1
ATOM 1364 C C . ALA A 1 168 ? 11.102 -8.969 -1.729 1.00 97.19 168 ALA A C 1
ATOM 1366 O O . ALA A 1 168 ? 12.269 -9.265 -1.972 1.00 97.19 168 ALA A O 1
ATOM 1367 N N . TYR A 1 169 ? 10.640 -8.745 -0.495 1.00 97.69 169 TYR A N 1
ATOM 1368 C CA . TYR A 1 169 ? 11.441 -8.734 0.726 1.00 97.69 169 TYR A CA 1
ATOM 1369 C C . TYR A 1 169 ? 10.708 -9.467 1.862 1.00 97.69 169 TYR A C 1
ATOM 1371 O O . TYR A 1 169 ? 9.470 -9.475 1.875 1.00 97.69 169 TYR A O 1
ATOM 1379 N N . PRO A 1 170 ? 11.438 -10.070 2.820 1.00 95.56 170 PRO A N 1
ATOM 1380 C CA . PRO A 1 170 ? 10.839 -10.839 3.912 1.00 95.56 170 PRO A CA 1
ATOM 1381 C C . PRO A 1 170 ? 10.058 -9.966 4.905 1.00 95.56 170 PRO A C 1
ATOM 1383 O O . PRO A 1 170 ? 9.031 -10.400 5.425 1.00 95.56 170 PRO A O 1
ATOM 1386 N N . ASP A 1 171 ? 10.502 -8.729 5.128 1.00 96.31 171 ASP A N 1
ATOM 1387 C CA . ASP A 1 171 ? 9.907 -7.781 6.067 1.00 96.31 171 ASP A CA 1
ATOM 1388 C C . ASP A 1 171 ? 10.162 -6.322 5.643 1.00 96.31 171 ASP A C 1
ATOM 1390 O O . ASP A 1 171 ? 10.882 -6.039 4.681 1.00 96.31 171 ASP A O 1
ATOM 1394 N N . VAL A 1 172 ? 9.532 -5.383 6.356 1.00 97.69 172 VAL A N 1
ATOM 1395 C CA . VAL A 1 172 ? 9.615 -3.941 6.070 1.00 97.69 172 VAL A CA 1
ATOM 1396 C C . VAL A 1 172 ? 11.012 -3.371 6.327 1.00 97.69 172 VAL A C 1
ATOM 1398 O O . VAL A 1 172 ? 11.413 -2.456 5.614 1.00 97.69 172 VAL A O 1
ATOM 1401 N N . ALA A 1 173 ? 11.755 -3.880 7.314 1.00 97.50 173 ALA A N 1
ATOM 1402 C CA . ALA A 1 173 ? 13.090 -3.365 7.619 1.00 97.50 173 ALA A CA 1
ATOM 1403 C C . ALA A 1 173 ? 14.058 -3.697 6.475 1.00 97.50 173 ALA A C 1
ATOM 1405 O O . ALA A 1 173 ? 14.652 -2.795 5.891 1.00 97.50 173 ALA A O 1
ATOM 1406 N N . THR A 1 174 ? 14.085 -4.967 6.067 1.00 98.06 174 THR A N 1
ATOM 1407 C CA . THR A 1 174 ? 14.873 -5.453 4.929 1.00 98.06 174 THR A CA 1
ATOM 1408 C C . THR A 1 174 ? 14.487 -4.732 3.639 1.00 98.06 174 THR A C 1
ATOM 1410 O O . THR A 1 174 ? 15.360 -4.356 2.863 1.00 98.06 174 THR A O 1
ATOM 1413 N N . LEU A 1 175 ? 13.187 -4.485 3.420 1.00 98.12 175 LEU A N 1
ATOM 1414 C CA . LEU A 1 175 ? 12.714 -3.703 2.276 1.00 98.12 175 LEU A CA 1
ATOM 1415 C C . LEU A 1 175 ? 13.330 -2.303 2.256 1.00 98.12 175 LEU A C 1
ATOM 1417 O O . LEU A 1 175 ? 13.806 -1.870 1.214 1.00 98.12 175 LEU A O 1
ATOM 1421 N N . LEU A 1 176 ? 13.301 -1.575 3.375 1.00 98.31 176 LEU A N 1
ATOM 1422 C CA . LEU A 1 176 ? 13.810 -0.202 3.426 1.00 98.31 176 LEU A CA 1
ATOM 1423 C C . LEU A 1 176 ? 15.332 -0.135 3.262 1.00 98.31 176 LEU A C 1
ATOM 1425 O O . LEU A 1 176 ? 15.818 0.805 2.628 1.00 98.31 176 LEU A O 1
ATOM 1429 N N . ASP A 1 177 ? 16.054 -1.114 3.807 1.00 98.12 177 ASP A N 1
ATOM 1430 C CA . ASP A 1 177 ? 17.511 -1.202 3.702 1.00 98.12 177 ASP A CA 1
ATOM 1431 C C . ASP A 1 177 ? 17.945 -1.514 2.262 1.00 98.12 177 ASP A C 1
ATOM 1433 O O . ASP A 1 177 ? 18.768 -0.797 1.694 1.00 98.12 177 ASP A O 1
ATOM 1437 N N . GLU A 1 178 ? 17.342 -2.526 1.629 1.00 97.94 178 GLU A N 1
ATOM 1438 C CA . GLU A 1 178 ? 17.642 -2.890 0.238 1.00 97.94 178 GLU A CA 1
ATOM 1439 C C . GLU A 1 178 ? 17.195 -1.808 -0.748 1.00 97.94 178 GLU A C 1
ATOM 1441 O O . GLU A 1 178 ? 17.928 -1.484 -1.681 1.00 97.94 178 GLU A O 1
ATOM 1446 N N . GLU A 1 179 ? 16.023 -1.194 -0.545 1.00 97.75 179 GLU A N 1
ATOM 1447 C CA . GLU A 1 179 ? 15.525 -0.142 -1.440 1.00 97.75 179 GLU A CA 1
ATOM 1448 C C . GLU A 1 179 ? 16.309 1.174 -1.349 1.00 97.75 179 GLU A C 1
ATOM 1450 O O . GLU A 1 179 ? 16.185 2.016 -2.240 1.00 97.75 179 GLU A O 1
ATOM 1455 N N . ALA A 1 180 ? 17.129 1.341 -0.308 1.00 96.88 180 ALA A N 1
ATOM 1456 C CA . ALA A 1 180 ? 18.095 2.428 -0.178 1.00 96.88 180 ALA A CA 1
ATOM 1457 C C . ALA A 1 180 ? 19.480 2.100 -0.772 1.00 96.88 180 ALA A C 1
ATOM 1459 O O . ALA A 1 180 ? 20.341 2.980 -0.795 1.00 96.88 180 ALA A O 1
ATOM 1460 N N . ALA A 1 181 ? 19.696 0.861 -1.217 1.00 95.75 181 ALA A N 1
ATOM 1461 C CA . ALA A 1 181 ? 20.967 0.355 -1.718 1.00 95.75 181 ALA A CA 1
ATOM 1462 C C . ALA A 1 181 ? 20.768 -0.381 -3.058 1.00 95.75 181 ALA A C 1
ATOM 1464 O O . ALA A 1 181 ? 20.303 0.212 -4.031 1.00 95.75 181 ALA A O 1
ATOM 1465 N N . ASP A 1 182 ? 21.118 -1.669 -3.113 1.00 92.62 182 ASP A N 1
ATOM 1466 C CA . ASP A 1 182 ? 21.207 -2.461 -4.345 1.00 92.62 182 ASP A CA 1
ATOM 1467 C C . ASP A 1 182 ? 19.858 -3.028 -4.826 1.00 92.62 182 ASP A C 1
ATOM 1469 O O . ASP A 1 182 ? 19.788 -3.631 -5.897 1.00 92.62 182 ASP A O 1
ATOM 1473 N N . ARG A 1 183 ? 18.779 -2.854 -4.047 1.00 95.81 183 ARG A N 1
ATOM 1474 C CA . ARG A 1 183 ? 17.411 -3.311 -4.358 1.00 95.81 183 ARG A CA 1
ATOM 1475 C C . ARG A 1 183 ? 17.328 -4.812 -4.660 1.00 95.81 183 ARG A C 1
ATOM 1477 O O . ARG A 1 183 ? 16.624 -5.219 -5.593 1.00 95.81 183 ARG A O 1
ATOM 1484 N N . ARG A 1 184 ? 18.031 -5.655 -3.891 1.00 97.00 184 ARG A N 1
ATOM 1485 C CA . ARG A 1 184 ? 18.116 -7.106 -4.135 1.00 97.00 184 ARG A CA 1
ATOM 1486 C C . ARG A 1 184 ? 16.837 -7.805 -3.691 1.00 97.00 184 ARG A C 1
ATOM 1488 O O . ARG A 1 184 ? 16.732 -8.337 -2.587 1.00 97.00 184 ARG A O 1
ATOM 1495 N N . LYS A 1 185 ? 15.849 -7.801 -4.581 1.00 97.38 185 LYS A N 1
ATOM 1496 C CA . LYS A 1 185 ? 14.591 -8.529 -4.402 1.00 97.38 185 LYS A CA 1
ATOM 1497 C C . LYS A 1 185 ? 14.818 -10.035 -4.486 1.00 97.38 185 LYS A C 1
ATOM 1499 O O . LYS A 1 185 ? 15.732 -10.508 -5.161 1.00 97.38 185 LYS A O 1
ATOM 1504 N N . SER A 1 186 ? 13.923 -10.789 -3.855 1.00 97.81 186 SER A N 1
ATOM 1505 C CA . SER A 1 186 ? 13.845 -12.239 -4.043 1.00 97.81 186 SER A CA 1
ATOM 1506 C C . SER A 1 186 ? 13.712 -12.585 -5.527 1.00 97.81 186 SER A C 1
ATOM 1508 O O . SER A 1 186 ? 12.945 -11.946 -6.253 1.00 97.81 186 SER A O 1
ATOM 1510 N N . THR A 1 187 ? 14.435 -13.609 -5.975 1.00 97.38 187 THR A N 1
ATOM 1511 C CA . THR A 1 187 ? 14.377 -14.070 -7.363 1.00 97.38 187 THR A CA 1
ATOM 1512 C C . THR A 1 187 ? 13.024 -14.700 -7.672 1.00 97.38 187 THR A C 1
ATOM 1514 O O . THR A 1 187 ? 12.442 -15.415 -6.852 1.00 97.38 187 THR A O 1
ATOM 1517 N N . LEU A 1 188 ? 12.520 -14.432 -8.875 1.00 97.50 188 LEU A N 1
ATOM 1518 C CA . LEU A 1 188 ? 11.289 -15.023 -9.376 1.00 97.50 188 LEU A CA 1
ATOM 1519 C C . LEU A 1 188 ? 11.622 -16.159 -10.352 1.00 97.50 188 LEU A C 1
ATOM 1521 O O . LEU A 1 188 ? 12.479 -15.980 -11.217 1.00 97.50 188 LEU A O 1
ATOM 1525 N N . PRO A 1 189 ? 10.967 -17.328 -10.244 1.00 96.12 189 PRO A N 1
ATOM 1526 C CA . PRO A 1 189 ? 11.150 -18.424 -11.195 1.00 96.12 189 PRO A CA 1
ATOM 1527 C C . PRO A 1 189 ? 10.546 -18.117 -12.577 1.00 96.12 189 PRO A C 1
ATOM 1529 O O . PRO A 1 189 ? 10.777 -18.873 -13.517 1.00 96.12 189 PRO A O 1
ATOM 1532 N N . GLY A 1 190 ? 9.780 -17.027 -12.702 1.00 93.88 190 GLY A N 1
ATOM 1533 C CA . GLY A 1 190 ? 9.097 -16.638 -13.927 1.00 93.88 190 GLY A CA 1
ATOM 1534 C C . GLY A 1 190 ? 7.749 -17.347 -14.094 1.00 93.88 190 GLY A C 1
ATOM 1535 O O . GLY A 1 190 ? 7.213 -17.920 -13.135 1.00 93.88 190 GLY A O 1
ATOM 1536 N N . PRO A 1 191 ? 7.163 -17.293 -15.303 1.00 91.38 191 PRO A N 1
ATOM 1537 C CA . PRO A 1 191 ? 5.919 -17.991 -15.587 1.00 91.38 191 PRO A CA 1
ATOM 1538 C C . PRO A 1 191 ? 6.093 -19.502 -15.417 1.00 91.38 191 PRO A C 1
ATOM 1540 O O . PRO A 1 191 ? 7.063 -20.090 -15.891 1.00 91.38 191 PRO A O 1
ATOM 1543 N N . GLY A 1 192 ? 5.128 -20.145 -14.757 1.00 88.06 192 GLY A N 1
ATOM 1544 C CA . GLY A 1 192 ? 5.037 -21.606 -14.759 1.00 88.06 192 GLY A CA 1
ATOM 1545 C C . GLY A 1 192 ? 4.718 -22.161 -16.155 1.00 88.06 192 GLY A C 1
ATOM 1546 O O . GLY A 1 192 ? 4.267 -21.437 -17.039 1.00 88.06 192 GLY A O 1
ATOM 1547 N N . GLU A 1 193 ? 4.881 -23.472 -16.347 1.00 91.06 193 GLU A N 1
ATOM 1548 C CA . GLU A 1 193 ? 4.643 -24.143 -17.643 1.00 91.06 193 GLU A CA 1
ATOM 1549 C C . GLU A 1 193 ? 3.169 -24.150 -18.083 1.00 91.06 193 GLU A C 1
ATOM 1551 O O . GLU A 1 193 ? 2.851 -24.407 -19.245 1.00 91.06 193 GLU A O 1
ATOM 1556 N N . LYS A 1 194 ? 2.246 -23.911 -17.147 1.00 91.31 194 LYS A N 1
ATOM 1557 C CA . LYS A 1 194 ? 0.804 -23.975 -17.388 1.00 91.31 194 LYS A CA 1
ATOM 1558 C C . LYS A 1 194 ? 0.207 -22.584 -17.606 1.00 91.31 194 LYS A C 1
ATOM 1560 O O . LYS A 1 194 ? 0.669 -21.625 -16.986 1.00 91.31 194 LYS A O 1
ATOM 1565 N N . PRO A 1 195 ? -0.876 -22.474 -18.397 1.00 91.31 195 PRO A N 1
ATOM 1566 C CA . PRO A 1 195 ? -1.579 -21.211 -18.578 1.00 91.31 195 PRO A CA 1
ATOM 1567 C C . PRO A 1 195 ? -2.030 -20.590 -17.247 1.00 91.31 195 PRO A C 1
ATOM 1569 O O . PRO A 1 195 ? -2.407 -21.298 -16.309 1.00 91.31 195 PRO A O 1
ATOM 1572 N N . ALA A 1 196 ? -2.057 -19.257 -17.190 1.00 90.44 196 ALA A N 1
ATOM 1573 C CA . ALA A 1 196 ? -2.583 -18.488 -16.062 1.00 90.44 196 ALA A CA 1
ATOM 1574 C C . ALA A 1 196 ? -4.127 -18.485 -16.057 1.00 90.44 196 ALA A C 1
ATOM 1576 O O . ALA A 1 196 ? -4.765 -17.442 -16.174 1.00 90.44 196 ALA A O 1
ATOM 1577 N N . THR A 1 197 ? -4.730 -19.674 -15.990 1.00 91.12 197 THR A N 1
ATOM 1578 C CA . THR A 1 197 ? -6.179 -19.859 -15.866 1.00 91.12 197 THR A CA 1
ATOM 1579 C C . THR A 1 197 ? -6.533 -21.056 -14.984 1.00 91.12 197 THR A C 1
ATOM 1581 O O . THR A 1 197 ? -5.909 -22.111 -15.059 1.00 91.12 197 THR A O 1
ATOM 1584 N N . GLU A 1 198 ? -7.565 -20.894 -14.162 1.00 90.38 198 GLU A N 1
ATOM 1585 C CA . GLU A 1 198 ? -8.188 -21.945 -13.348 1.00 90.38 198 GLU A CA 1
ATOM 1586 C C . GLU A 1 198 ? -9.185 -22.795 -14.150 1.00 90.38 198 GLU A C 1
ATOM 1588 O O . GLU A 1 198 ? -9.828 -23.689 -13.601 1.00 90.38 198 GLU A O 1
ATOM 1593 N N . ARG A 1 199 ? -9.360 -22.500 -15.446 1.00 88.94 199 ARG A N 1
ATOM 1594 C CA . ARG A 1 199 ? -10.186 -23.326 -16.329 1.00 88.94 199 ARG A CA 1
ATOM 1595 C C . ARG A 1 199 ? -9.538 -24.710 -16.507 1.00 88.94 199 ARG A C 1
ATOM 1597 O O . ARG A 1 199 ? -8.309 -24.772 -16.582 1.00 88.94 199 ARG A O 1
ATOM 1604 N N . PRO A 1 200 ? -10.348 -25.784 -16.561 1.00 75.25 200 PRO A N 1
ATOM 1605 C CA . PRO A 1 200 ? -9.863 -27.129 -16.852 1.00 75.25 200 PRO A CA 1
ATOM 1606 C C . PRO A 1 200 ? -9.265 -27.239 -18.258 1.00 75.25 200 PRO A C 1
ATOM 1608 O O . PRO A 1 200 ? -9.692 -26.467 -19.151 1.00 75.25 200 PRO A O 1
#

Radius of gyration: 17.8 Å; chains: 1; bounding box: 45×44×47 Å